Protein AF-A0A9W8VBP3-F1 (afdb_monomer_lite)

pLDDT: mean 78.06, std 15.49, range [41.66, 96.75]

Organism: NCBI:txid1237075

Structure (mmCIF, N/CA/C/O backbone):
data_AF-A0A9W8VBP3-F1
#
_entry.id   AF-A0A9W8VBP3-F1
#
loop_
_atom_site.group_PDB
_atom_site.id
_atom_site.type_symbol
_atom_site.label_atom_id
_atom_site.label_alt_id
_atom_site.label_comp_id
_atom_site.label_asym_id
_atom_site.label_entity_id
_atom_site.label_seq_id
_atom_site.pdbx_PDB_ins_code
_atom_site.Cartn_x
_atom_site.Cartn_y
_atom_site.Cartn_z
_atom_site.occupancy
_atom_site.B_iso_or_equiv
_atom_site.auth_seq_id
_atom_site.auth_comp_id
_atom_site.auth_asym_id
_atom_site.auth_atom_id
_atom_site.pdbx_PDB_model_num
ATOM 1 N N . MET A 1 1 ? 37.285 -4.627 -25.321 1.00 44.66 1 MET A N 1
ATOM 2 C CA . MET A 1 1 ? 36.062 -4.168 -24.628 1.00 44.66 1 MET A CA 1
ATOM 3 C C . MET A 1 1 ? 35.861 -2.700 -24.953 1.00 44.66 1 MET A C 1
ATOM 5 O O . MET A 1 1 ? 36.812 -1.941 -24.818 1.00 44.66 1 MET A O 1
ATOM 9 N N . LEU A 1 2 ? 34.680 -2.305 -25.432 1.00 50.50 2 LEU A N 1
ATOM 10 C CA . LEU A 1 2 ? 34.347 -0.886 -25.571 1.00 50.50 2 LEU A CA 1
ATOM 11 C C . LEU A 1 2 ? 34.047 -0.329 -24.176 1.00 50.50 2 LEU A C 1
ATOM 13 O O . LEU A 1 2 ? 33.351 -0.970 -23.393 1.00 50.50 2 LEU A O 1
ATOM 17 N N . SER A 1 3 ? 34.612 0.835 -23.858 1.00 51.59 3 SER A N 1
ATOM 18 C CA . SER A 1 3 ? 34.331 1.544 -22.610 1.00 51.59 3 SER A CA 1
ATOM 19 C C . SER A 1 3 ? 32.828 1.814 -22.478 1.00 51.59 3 SER A C 1
ATOM 21 O O . SER A 1 3 ? 32.202 2.227 -23.456 1.00 51.59 3 SER A O 1
ATOM 23 N N . LEU A 1 4 ? 32.261 1.582 -21.289 1.00 59.75 4 LEU A N 1
ATOM 24 C CA . LEU A 1 4 ? 30.854 1.856 -21.001 1.00 59.75 4 LEU A CA 1
ATOM 25 C C . LEU A 1 4 ? 30.571 3.343 -21.263 1.00 59.75 4 LEU A C 1
ATOM 27 O O . LEU A 1 4 ? 31.226 4.213 -20.689 1.00 59.75 4 LEU A O 1
ATOM 31 N N . ARG A 1 5 ? 29.634 3.621 -22.169 1.00 72.31 5 ARG A N 1
ATOM 32 C CA . ARG A 1 5 ? 29.181 4.974 -22.502 1.00 72.31 5 ARG A CA 1
ATOM 33 C C . ARG A 1 5 ? 27.833 5.169 -21.837 1.00 72.31 5 ARG A C 1
ATOM 35 O O . ARG A 1 5 ? 26.905 4.426 -22.138 1.00 72.31 5 ARG A O 1
ATOM 42 N N . ALA A 1 6 ? 27.737 6.141 -20.948 1.00 68.88 6 ALA A N 1
ATOM 43 C CA . ALA A 1 6 ? 26.508 6.453 -20.242 1.00 68.88 6 ALA A CA 1
ATOM 44 C C . ALA A 1 6 ? 26.134 7.915 -20.472 1.00 68.88 6 ALA A C 1
ATOM 46 O O . ALA A 1 6 ? 26.987 8.787 -20.639 1.00 68.88 6 ALA A O 1
ATOM 47 N N . ILE A 1 7 ? 24.834 8.157 -20.533 1.00 62.91 7 ILE A N 1
ATOM 48 C CA . ILE A 1 7 ? 24.238 9.474 -20.691 1.00 62.91 7 ILE A CA 1
ATOM 49 C C . ILE A 1 7 ? 23.403 9.713 -19.441 1.00 62.91 7 ILE A C 1
ATOM 51 O O . ILE A 1 7 ? 22.491 8.943 -19.155 1.00 62.91 7 ILE A O 1
ATOM 55 N N . HIS A 1 8 ? 23.718 10.771 -18.705 1.00 60.91 8 HIS A N 1
ATOM 56 C CA . HIS A 1 8 ? 22.896 11.280 -17.618 1.00 60.91 8 HIS A CA 1
ATOM 57 C C . HIS A 1 8 ? 22.011 12.376 -18.176 1.00 60.91 8 HIS A C 1
ATOM 59 O O . HIS A 1 8 ? 22.506 13.373 -18.702 1.00 60.91 8 HIS A O 1
ATOM 65 N N . TRP A 1 9 ? 20.708 12.193 -18.047 1.00 54.66 9 TRP A N 1
ATOM 66 C CA . TRP A 1 9 ? 19.731 13.226 -18.339 1.00 54.66 9 TRP A CA 1
ATOM 67 C C . TRP A 1 9 ? 19.226 13.783 -17.009 1.00 54.66 9 TRP A C 1
ATOM 69 O O . TRP A 1 9 ? 18.606 13.059 -16.233 1.00 54.66 9 TRP A O 1
ATOM 79 N N . SER A 1 10 ? 19.514 15.050 -16.723 1.00 55.97 10 SER A N 1
ATOM 80 C CA . SER A 1 10 ? 19.009 15.753 -15.543 1.00 55.97 10 SER A CA 1
ATOM 81 C C . SER A 1 10 ? 18.128 16.931 -15.955 1.00 55.97 10 SER A C 1
ATOM 83 O O . SER A 1 10 ? 18.072 17.317 -17.121 1.00 55.97 10 SER A O 1
ATOM 85 N N . ARG A 1 11 ? 17.453 17.544 -14.978 1.00 49.69 11 ARG A N 1
ATOM 86 C CA . ARG A 1 11 ? 16.624 18.740 -15.197 1.00 49.69 11 ARG A CA 1
ATOM 87 C C . ARG A 1 11 ? 17.412 19.931 -15.771 1.00 49.69 11 ARG A C 1
ATOM 89 O O . ARG A 1 11 ? 16.804 20.834 -16.336 1.00 49.69 11 ARG A O 1
ATOM 96 N N . HIS A 1 12 ? 18.738 19.937 -15.630 1.00 53.47 12 HIS A N 1
ATOM 97 C CA . HIS A 1 12 ? 19.583 21.092 -15.953 1.00 53.47 12 HIS A CA 1
ATOM 98 C C . HIS A 1 12 ? 20.748 20.759 -16.892 1.00 53.47 12 HIS A C 1
ATOM 100 O O . HIS A 1 12 ? 21.334 21.655 -17.502 1.00 53.47 12 HIS A O 1
ATOM 106 N N . THR A 1 13 ? 21.105 19.481 -17.021 1.00 57.84 13 THR A N 1
ATOM 107 C CA . THR A 1 13 ? 22.289 19.048 -17.762 1.00 57.84 13 THR A CA 1
ATOM 108 C C . THR A 1 13 ? 22.049 17.722 -18.464 1.00 57.84 13 THR A C 1
ATOM 110 O O . THR A 1 13 ? 21.420 16.807 -17.935 1.00 57.84 13 THR A O 1
ATOM 113 N N . PHE A 1 14 ? 22.621 17.602 -19.652 1.00 64.69 14 PHE A N 1
ATOM 114 C CA . PHE A 1 14 ? 22.825 16.336 -20.326 1.00 64.69 14 PHE A CA 1
ATOM 115 C C . PHE A 1 14 ? 24.313 16.004 -20.243 1.00 64.69 14 PHE A C 1
ATOM 117 O O . PHE A 1 14 ? 25.143 16.719 -20.801 1.00 64.69 14 PHE A O 1
ATOM 124 N N . THR A 1 15 ? 24.677 14.948 -19.528 1.00 62.84 15 THR A N 1
ATOM 125 C CA . THR A 1 15 ? 26.077 14.577 -19.313 1.00 62.84 15 THR A CA 1
ATOM 126 C C . THR A 1 15 ? 26.358 13.239 -19.963 1.00 62.84 15 THR A C 1
ATOM 128 O O . THR A 1 15 ? 25.935 12.196 -19.480 1.00 62.84 15 THR A O 1
ATOM 131 N N . TRP A 1 16 ? 27.119 13.243 -21.049 1.00 62.47 16 TRP A N 1
ATOM 132 C CA . TRP A 1 16 ? 27.683 12.022 -21.603 1.00 62.47 16 TRP A CA 1
ATOM 133 C C . TRP A 1 16 ? 29.000 11.712 -20.895 1.00 62.47 16 TRP A C 1
ATOM 135 O O . TRP A 1 16 ? 29.836 12.598 -20.733 1.00 62.47 16 TRP A O 1
ATOM 145 N N . HIS A 1 17 ? 29.228 10.471 -20.483 1.00 66.56 17 HIS A N 1
ATOM 146 C CA . HIS A 1 17 ? 30.529 10.059 -19.973 1.00 66.56 17 HIS A CA 1
ATOM 147 C C . HIS A 1 17 ? 30.925 8.663 -20.449 1.00 66.56 17 HIS A C 1
ATOM 149 O O . HIS A 1 17 ? 30.098 7.770 -20.639 1.00 66.56 17 HIS A O 1
ATOM 155 N N . CYS A 1 18 ? 32.226 8.493 -20.640 1.00 74.12 18 CYS A N 1
ATOM 156 C CA . CYS A 1 18 ? 32.903 7.222 -20.839 1.00 74.12 18 CYS A CA 1
ATOM 157 C C . CYS A 1 18 ? 34.147 7.175 -19.938 1.00 74.12 18 CYS A C 1
ATOM 159 O O . CYS A 1 18 ? 34.442 8.134 -19.226 1.00 74.12 18 CYS A O 1
ATOM 161 N N . HIS A 1 19 ? 34.905 6.079 -19.965 1.00 55.38 19 HIS A N 1
ATOM 162 C CA . HIS A 1 19 ? 36.092 5.922 -19.112 1.00 55.38 19 HIS A CA 1
ATOM 163 C C . HIS A 1 19 ? 37.176 6.987 -19.361 1.00 55.38 19 HIS A C 1
ATOM 165 O O . HIS A 1 19 ? 37.950 7.282 -18.460 1.00 55.38 19 HIS A O 1
ATOM 171 N N . SER A 1 20 ? 37.232 7.575 -20.561 1.00 61.06 20 SER A N 1
ATOM 172 C CA . SER A 1 20 ? 38.261 8.550 -20.950 1.00 61.06 20 SER A CA 1
ATOM 173 C C . SER A 1 20 ? 37.795 10.007 -20.966 1.00 61.06 20 SER A C 1
ATOM 175 O O . SER A 1 20 ? 38.634 10.896 -21.076 1.00 61.06 20 SER A O 1
ATOM 177 N N . SER A 1 21 ? 36.489 10.285 -20.916 1.00 56.44 21 SER A N 1
ATOM 178 C CA . SER A 1 21 ? 35.996 11.664 -20.981 1.00 56.44 21 SER A CA 1
ATOM 179 C C . SER A 1 21 ? 34.560 11.811 -20.493 1.00 56.44 21 SER A C 1
ATOM 181 O O . SER A 1 21 ? 33.742 10.903 -20.637 1.00 56.44 21 SER A O 1
ATOM 183 N N . MET A 1 22 ? 34.239 13.007 -20.009 1.00 53.19 22 MET A N 1
ATOM 184 C CA . MET A 1 22 ? 32.890 13.458 -19.685 1.00 53.19 22 MET A CA 1
ATOM 185 C C . MET A 1 22 ? 32.599 14.736 -20.483 1.00 53.19 22 MET A C 1
ATOM 187 O O . MET A 1 22 ? 33.446 15.623 -20.564 1.00 53.19 22 MET A O 1
ATOM 191 N N . THR A 1 23 ? 31.424 14.821 -21.098 1.00 58.75 23 THR A N 1
ATOM 192 C CA . THR A 1 23 ? 30.971 15.956 -21.906 1.00 58.75 23 THR A CA 1
ATOM 193 C C . THR A 1 23 ? 29.597 16.390 -21.420 1.00 58.75 23 THR A C 1
ATOM 195 O O . THR A 1 23 ? 28.657 15.598 -21.420 1.00 58.75 23 THR A O 1
ATOM 198 N N . ASN A 1 24 ? 29.485 17.655 -21.021 1.00 54.59 24 ASN A N 1
ATOM 199 C CA . ASN A 1 24 ? 28.237 18.257 -20.567 1.00 54.59 24 ASN A CA 1
ATOM 200 C C . ASN A 1 24 ? 27.638 19.107 -21.689 1.00 54.59 24 ASN A C 1
ATOM 202 O O . ASN A 1 24 ? 28.306 19.981 -22.235 1.00 54.59 24 ASN A O 1
ATOM 206 N N . PHE A 1 25 ? 26.369 18.873 -21.990 1.00 54.19 25 PHE A N 1
ATOM 207 C CA . PHE A 1 25 ? 25.544 19.690 -22.862 1.00 54.19 25 PHE A CA 1
ATOM 208 C C . PHE A 1 25 ? 24.480 20.345 -21.976 1.00 54.19 25 PHE A C 1
ATOM 210 O O . PHE A 1 25 ? 23.627 19.673 -21.395 1.00 54.19 25 PHE A O 1
ATOM 217 N N . THR A 1 26 ? 24.571 21.657 -21.782 1.00 52.97 26 THR A N 1
ATOM 218 C CA . THR A 1 26 ? 23.609 22.411 -20.974 1.00 52.97 26 THR A CA 1
ATOM 219 C C . THR A 1 26 ? 22.409 22.817 -21.828 1.00 52.97 26 THR A C 1
ATOM 221 O O . THR A 1 26 ? 22.555 23.477 -22.853 1.00 52.97 26 THR A O 1
ATOM 224 N N . HIS A 1 27 ? 21.204 22.466 -21.377 1.00 44.19 27 HIS A N 1
ATOM 225 C CA . HIS A 1 27 ? 19.957 23.086 -21.823 1.00 44.19 27 HIS A CA 1
ATOM 226 C C . HIS A 1 27 ? 19.333 23.783 -20.609 1.00 44.19 27 HIS A C 1
ATOM 228 O O . HIS A 1 27 ? 18.624 23.163 -19.827 1.00 44.19 27 HIS A O 1
ATOM 234 N N . GLY A 1 28 ? 19.635 25.071 -20.416 1.00 45.19 28 GLY A N 1
ATOM 235 C CA . GLY A 1 28 ? 19.090 25.865 -19.306 1.00 45.19 28 GLY A CA 1
ATOM 236 C C . GLY A 1 28 ? 20.111 26.791 -18.645 1.00 45.19 28 GLY A C 1
ATOM 237 O O . GLY A 1 28 ? 21.313 26.677 -18.879 1.00 45.19 28 GLY A O 1
ATOM 238 N N . ARG A 1 29 ? 19.620 27.760 -17.856 1.00 42.03 29 ARG A N 1
ATOM 239 C CA . ARG A 1 29 ? 20.457 28.768 -17.179 1.00 42.03 29 ARG A CA 1
ATOM 240 C C . ARG A 1 29 ? 21.453 28.107 -16.202 1.00 42.03 29 ARG A C 1
ATOM 242 O O . ARG A 1 29 ? 21.067 27.154 -15.534 1.00 42.03 29 ARG A O 1
ATOM 249 N N . PRO A 1 30 ? 22.685 28.634 -16.047 1.00 41.66 30 PRO A N 1
ATOM 250 C CA . PRO A 1 30 ? 23.790 27.957 -15.350 1.00 41.66 30 PRO A CA 1
ATOM 251 C C . PRO A 1 30 ? 23.725 27.987 -13.811 1.00 41.66 30 PRO A C 1
ATOM 253 O O . PRO A 1 30 ? 24.732 27.718 -13.167 1.00 41.66 30 PRO A O 1
ATOM 256 N N . SER A 1 31 ? 22.613 28.406 -13.202 1.00 41.69 31 SER A N 1
ATOM 257 C CA . SER A 1 31 ? 22.621 28.892 -11.812 1.00 41.69 31 SER A CA 1
ATOM 258 C C . SER A 1 31 ? 22.284 27.861 -10.733 1.00 41.69 31 SER A C 1
ATOM 260 O O . SER A 1 31 ? 22.202 28.242 -9.572 1.00 41.69 31 SER A O 1
ATOM 262 N N . GLU A 1 32 ? 22.096 26.587 -11.068 1.00 41.66 32 GLU A N 1
ATOM 263 C CA . GLU A 1 32 ? 21.940 25.528 -10.066 1.00 41.66 32 GLU A CA 1
ATOM 264 C C . GLU A 1 32 ? 22.906 24.394 -10.409 1.00 41.66 32 GLU A C 1
ATOM 266 O O . GLU A 1 32 ? 22.774 23.747 -11.450 1.00 41.66 32 GLU A O 1
ATOM 271 N N . GLU A 1 33 ? 23.922 24.194 -9.564 1.00 45.78 33 GLU A N 1
ATOM 272 C CA . GLU A 1 33 ? 24.785 23.017 -9.663 1.00 45.78 33 GLU A CA 1
ATOM 273 C C . GLU A 1 33 ? 23.913 21.752 -9.622 1.00 45.78 33 GLU A C 1
ATOM 275 O O . GLU A 1 33 ? 22.914 21.725 -8.889 1.00 45.78 33 GLU A O 1
ATOM 280 N N . PRO A 1 34 ? 24.243 20.698 -10.396 1.00 46.09 34 PRO A N 1
ATOM 281 C CA . PRO A 1 34 ? 23.551 19.425 -10.274 1.00 46.09 34 PRO A CA 1
ATOM 282 C C . PRO A 1 34 ? 23.575 19.022 -8.802 1.00 46.09 34 PRO A C 1
ATOM 284 O O . PRO A 1 34 ? 24.655 18.875 -8.233 1.00 46.09 34 PRO A O 1
ATOM 287 N N . LYS A 1 35 ? 22.405 18.857 -8.172 1.00 50.41 35 LYS A N 1
ATOM 288 C CA . LYS A 1 35 ? 22.346 18.233 -6.848 1.00 50.41 35 LYS A CA 1
ATOM 289 C C . LYS A 1 35 ? 22.949 16.846 -7.014 1.00 50.41 35 LYS A C 1
ATOM 291 O O . LYS A 1 35 ? 22.325 15.982 -7.632 1.00 50.41 35 LYS A O 1
ATOM 296 N N . GLU A 1 36 ? 24.188 16.670 -6.565 1.00 52.72 36 GLU A N 1
ATOM 297 C CA . GLU A 1 36 ? 24.844 15.376 -6.640 1.00 52.72 36 GLU A CA 1
ATOM 298 C C . GLU A 1 36 ? 23.949 14.365 -5.927 1.00 52.72 36 GLU A C 1
ATOM 300 O O . GLU A 1 36 ? 23.489 14.606 -4.809 1.00 52.72 36 GLU A O 1
ATOM 305 N N . ILE A 1 37 ? 23.665 13.244 -6.596 1.00 59.84 37 ILE A N 1
ATOM 306 C CA . ILE A 1 37 ? 23.068 12.098 -5.915 1.00 59.84 37 ILE A CA 1
ATOM 307 C C . ILE A 1 37 ? 24.001 11.793 -4.749 1.00 59.84 37 ILE A C 1
ATOM 309 O O . ILE A 1 37 ? 25.211 11.649 -4.955 1.00 59.84 37 ILE A O 1
ATOM 313 N N . ASP A 1 38 ? 23.438 11.722 -3.548 1.00 66.38 38 ASP A N 1
ATOM 314 C CA . ASP A 1 38 ? 24.214 11.498 -2.337 1.00 66.38 38 ASP A CA 1
ATOM 315 C C . ASP A 1 38 ? 25.127 10.264 -2.541 1.00 66.38 38 ASP A C 1
ATOM 317 O O . ASP A 1 38 ? 24.661 9.228 -3.041 1.00 66.38 38 ASP A O 1
ATOM 321 N N . PRO A 1 39 ? 26.438 10.363 -2.236 1.00 61.69 39 PRO A N 1
ATOM 322 C CA . PRO A 1 39 ? 27.410 9.306 -2.501 1.00 61.69 39 PRO A CA 1
ATOM 323 C C . PRO A 1 39 ? 27.010 7.932 -1.958 1.00 61.69 39 PRO A C 1
ATOM 325 O O . PRO A 1 39 ? 27.338 6.921 -2.578 1.00 61.69 39 PRO A O 1
ATOM 328 N N . VAL A 1 40 ? 26.281 7.884 -0.841 1.00 63.47 40 VAL A N 1
ATOM 329 C CA . VAL A 1 40 ? 25.786 6.646 -0.229 1.00 63.47 40 VAL A CA 1
ATOM 330 C C . VAL A 1 40 ? 24.745 5.993 -1.137 1.00 63.47 40 VAL A C 1
ATOM 332 O O . VAL A 1 40 ? 24.829 4.795 -1.404 1.00 63.47 40 VAL A O 1
ATOM 335 N N . TYR A 1 41 ? 23.829 6.780 -1.700 1.00 67.56 41 TYR A N 1
ATOM 336 C CA . TYR A 1 41 ? 22.832 6.295 -2.656 1.00 67.56 41 TYR A CA 1
ATOM 337 C C . TYR A 1 41 ? 23.453 5.976 -4.014 1.00 67.56 41 TYR A C 1
ATOM 339 O O . TYR A 1 41 ? 23.119 4.953 -4.603 1.00 67.56 41 TYR A O 1
ATOM 347 N N . ARG A 1 42 ? 24.420 6.768 -4.498 1.00 68.69 42 ARG A N 1
ATOM 348 C CA . ARG A 1 42 ? 25.202 6.410 -5.700 1.00 68.69 42 ARG A CA 1
ATOM 349 C C . ARG A 1 42 ? 25.897 5.069 -5.529 1.00 68.69 42 ARG A C 1
ATOM 351 O O . ARG A 1 42 ? 25.911 4.267 -6.463 1.00 68.69 42 ARG A O 1
ATOM 358 N N . LEU A 1 43 ? 26.474 4.831 -4.354 1.00 58.69 43 LEU A N 1
ATOM 359 C CA . LEU A 1 43 ? 27.112 3.565 -4.045 1.00 58.69 43 LEU A CA 1
ATOM 360 C C . LEU A 1 43 ? 26.071 2.449 -4.006 1.00 58.69 43 LEU A C 1
ATOM 362 O O . LEU A 1 43 ? 26.259 1.488 -4.728 1.00 58.69 43 LEU A O 1
ATOM 366 N N . GLY A 1 44 ? 24.940 2.625 -3.318 1.00 66.88 44 GLY A N 1
ATOM 367 C CA . GLY A 1 44 ? 23.840 1.648 -3.294 1.00 66.88 44 GLY A CA 1
ATOM 368 C C . GLY A 1 44 ? 23.276 1.295 -4.677 1.00 66.88 44 GLY A C 1
ATOM 369 O O . GLY A 1 44 ? 23.020 0.130 -4.968 1.00 66.88 44 GLY A O 1
ATOM 370 N N . LEU A 1 45 ? 23.146 2.281 -5.573 1.00 69.06 45 LEU A N 1
ATOM 371 C CA . LEU A 1 45 ? 22.730 2.061 -6.964 1.00 69.06 45 LEU A CA 1
ATOM 372 C C . LEU A 1 45 ? 23.792 1.321 -7.784 1.00 69.06 45 LEU A C 1
ATOM 374 O O . LEU A 1 45 ? 23.471 0.712 -8.805 1.00 69.06 45 LEU A O 1
ATOM 378 N N . THR A 1 46 ? 25.066 1.408 -7.398 1.00 67.50 46 THR A N 1
ATOM 379 C CA . THR A 1 46 ? 26.170 0.823 -8.166 1.00 67.50 46 THR A CA 1
ATOM 380 C C . THR A 1 46 ? 26.615 -0.537 -7.647 1.00 67.50 46 THR A C 1
ATOM 382 O O . THR A 1 46 ? 26.944 -1.397 -8.464 1.00 67.50 46 THR A O 1
ATOM 385 N N . VAL A 1 47 ? 26.578 -0.726 -6.332 1.00 66.44 47 VAL A N 1
ATOM 386 C CA . VAL A 1 47 ? 27.012 -1.891 -5.563 1.00 66.44 47 VAL A CA 1
ATOM 387 C C . VAL A 1 47 ? 26.070 -2.029 -4.368 1.00 66.44 47 VAL A C 1
ATOM 389 O O . VAL A 1 47 ? 25.763 -1.034 -3.717 1.00 66.44 47 VAL A O 1
ATOM 392 N N . ALA A 1 48 ? 25.644 -3.248 -4.033 1.00 70.88 48 ALA A N 1
ATOM 393 C CA . ALA A 1 48 ? 24.845 -3.487 -2.832 1.00 70.88 48 ALA A CA 1
ATOM 394 C C . ALA A 1 48 ? 25.593 -2.955 -1.594 1.00 70.88 48 ALA A C 1
ATOM 396 O O . ALA A 1 48 ? 26.603 -3.519 -1.164 1.00 70.88 48 ALA A O 1
ATOM 397 N N . HIS A 1 49 ? 25.144 -1.818 -1.060 1.00 68.88 49 HIS A N 1
ATOM 398 C CA . HIS A 1 49 ? 25.813 -1.173 0.059 1.00 68.88 49 HIS A CA 1
ATOM 399 C C . HIS A 1 49 ? 25.268 -1.764 1.366 1.00 68.88 49 HIS A C 1
ATOM 401 O O . HIS A 1 49 ? 24.070 -1.629 1.611 1.00 68.88 49 HIS A O 1
ATOM 407 N N . PRO A 1 50 ? 26.104 -2.347 2.249 1.00 64.50 50 PRO A N 1
ATOM 408 C CA . PRO A 1 50 ? 25.634 -3.117 3.410 1.00 64.50 50 PRO A CA 1
ATOM 409 C C . PRO A 1 50 ? 24.729 -2.343 4.376 1.00 64.50 50 PRO A C 1
ATOM 411 O O . PRO A 1 50 ? 23.993 -2.941 5.151 1.00 64.50 50 PRO A O 1
ATOM 414 N N . LYS A 1 51 ? 24.813 -1.007 4.362 1.00 67.56 51 LYS A N 1
ATOM 415 C CA . LYS A 1 51 ? 24.027 -0.125 5.236 1.00 67.56 51 LYS A CA 1
ATOM 416 C C . LYS A 1 51 ? 22.711 0.361 4.622 1.00 67.56 51 LYS A C 1
ATOM 418 O O . LYS A 1 51 ? 21.921 0.967 5.336 1.00 67.56 51 LYS A O 1
ATOM 423 N N . LEU A 1 52 ? 22.489 0.167 3.321 1.00 71.94 52 LEU A N 1
ATOM 424 C CA . LEU A 1 52 ? 21.273 0.623 2.647 1.00 71.94 52 LEU A CA 1
ATOM 425 C C . LEU A 1 52 ? 20.368 -0.565 2.332 1.00 71.94 52 LEU A C 1
ATOM 427 O O . LEU A 1 52 ? 20.716 -1.405 1.500 1.00 71.94 52 LEU A O 1
ATOM 431 N N . SER A 1 53 ? 19.186 -0.591 2.949 1.00 84.31 53 SER A N 1
ATOM 432 C CA . SER A 1 53 ? 18.111 -1.476 2.507 1.00 84.31 53 SER A CA 1
ATOM 433 C C . SER A 1 53 ? 17.616 -1.058 1.120 1.00 84.31 53 SER A C 1
ATOM 435 O O . SER A 1 53 ? 17.649 0.124 0.758 1.00 84.31 53 SER A O 1
ATOM 437 N N . ILE A 1 54 ? 17.116 -2.031 0.356 1.00 87.88 54 ILE A N 1
ATOM 438 C CA . ILE A 1 54 ? 16.495 -1.782 -0.949 1.00 87.88 54 ILE A CA 1
ATOM 439 C C . ILE A 1 54 ? 15.330 -0.786 -0.839 1.00 87.88 54 ILE A C 1
ATOM 441 O O . ILE A 1 54 ? 15.196 0.075 -1.701 1.00 87.88 54 ILE A O 1
ATOM 445 N N . ASN A 1 55 ? 14.562 -0.814 0.258 1.00 87.00 55 ASN A N 1
ATOM 446 C CA . ASN A 1 55 ? 13.450 0.111 0.482 1.00 87.00 55 ASN A CA 1
ATOM 447 C C . ASN A 1 55 ? 13.887 1.568 0.638 1.00 87.00 55 ASN A C 1
ATOM 449 O O . ASN A 1 55 ? 13.296 2.458 0.030 1.00 87.00 55 ASN A O 1
ATOM 453 N N . ASN A 1 56 ? 14.946 1.824 1.413 1.00 84.12 56 ASN A N 1
ATOM 454 C CA . ASN A 1 56 ? 15.469 3.181 1.591 1.00 84.12 56 ASN A CA 1
ATOM 455 C C . ASN A 1 56 ? 15.974 3.739 0.256 1.00 84.12 56 ASN A C 1
ATOM 457 O O . ASN A 1 56 ? 15.711 4.891 -0.090 1.00 84.12 56 ASN A O 1
ATOM 461 N N . LEU A 1 57 ? 16.671 2.901 -0.515 1.00 86.94 57 LEU A N 1
ATOM 462 C CA . LEU A 1 57 ? 17.157 3.256 -1.842 1.00 86.94 57 LEU A CA 1
ATOM 463 C C . LEU A 1 57 ? 16.002 3.525 -2.816 1.00 86.94 57 LEU A C 1
ATOM 465 O O . LEU A 1 57 ? 16.012 4.535 -3.519 1.00 86.94 57 LEU A O 1
ATOM 469 N N . TRP A 1 58 ? 14.999 2.648 -2.830 1.00 89.62 58 TRP A N 1
ATOM 470 C CA . TRP A 1 58 ? 13.827 2.758 -3.691 1.00 89.62 58 TRP A CA 1
ATOM 471 C C . TRP A 1 58 ? 13.001 4.004 -3.382 1.00 89.62 58 TRP A C 1
ATOM 473 O O . TRP A 1 58 ? 12.719 4.792 -4.283 1.00 89.62 58 TRP A O 1
ATOM 483 N N . THR A 1 59 ? 12.707 4.240 -2.103 1.00 86.06 59 THR A N 1
ATOM 484 C CA . THR A 1 59 ? 11.978 5.422 -1.626 1.00 86.06 59 THR A CA 1
ATOM 485 C C . THR A 1 59 ? 12.704 6.710 -2.011 1.00 86.06 59 THR A C 1
ATOM 487 O O . THR A 1 59 ? 12.082 7.651 -2.503 1.00 86.06 59 THR A O 1
ATOM 490 N N . TYR A 1 60 ? 14.033 6.751 -1.863 1.00 84.12 60 TYR A N 1
ATOM 491 C CA . TYR A 1 60 ? 14.840 7.903 -2.267 1.00 84.12 60 TYR A CA 1
ATOM 492 C C . TYR A 1 60 ? 14.758 8.177 -3.775 1.00 84.12 60 TYR A C 1
ATOM 494 O O . TYR A 1 60 ? 14.536 9.318 -4.195 1.00 84.12 60 TYR A O 1
ATOM 502 N N . VAL A 1 61 ? 14.906 7.135 -4.599 1.00 86.12 61 VAL A N 1
ATOM 503 C CA . VAL A 1 61 ? 14.796 7.265 -6.057 1.00 86.12 61 VAL A CA 1
ATOM 504 C C . VAL A 1 61 ? 13.401 7.744 -6.448 1.00 86.12 61 VAL A C 1
ATOM 506 O O . VAL A 1 61 ? 13.278 8.714 -7.203 1.00 86.12 61 VAL A O 1
ATOM 509 N N . LEU A 1 62 ? 12.353 7.107 -5.923 1.00 87.62 62 LEU A N 1
ATOM 510 C CA . LEU A 1 62 ? 10.972 7.454 -6.245 1.00 87.62 62 LEU A CA 1
ATOM 511 C C . LEU A 1 62 ? 10.596 8.862 -5.796 1.00 87.62 62 LEU A C 1
ATOM 513 O O . LEU A 1 62 ? 9.924 9.566 -6.547 1.00 87.62 62 LEU A O 1
ATOM 517 N N . GLY A 1 63 ? 11.103 9.326 -4.652 1.00 81.31 63 GLY A N 1
ATOM 518 C CA . GLY A 1 63 ? 10.881 10.693 -4.178 1.00 81.31 63 GLY A CA 1
ATOM 519 C C . GLY A 1 63 ? 11.352 11.774 -5.161 1.00 81.31 63 GLY A C 1
ATOM 520 O O . GLY A 1 63 ? 10.839 12.898 -5.132 1.00 81.31 63 GLY A O 1
ATOM 521 N N . SER A 1 64 ? 12.296 11.443 -6.052 1.00 80.38 64 SER A N 1
ATOM 522 C CA . SER A 1 64 ? 12.712 12.297 -7.172 1.00 80.38 64 SER A CA 1
ATOM 523 C C . SER A 1 64 ? 11.983 11.951 -8.472 1.00 80.38 64 SER A C 1
ATOM 525 O O . SER A 1 64 ? 11.509 12.850 -9.166 1.00 80.38 64 SER A O 1
ATOM 527 N N . TYR A 1 65 ? 11.875 10.663 -8.804 1.00 85.94 65 TYR A N 1
ATOM 528 C CA . TYR A 1 65 ? 11.299 10.198 -10.066 1.00 85.94 65 TYR A CA 1
ATOM 529 C C . TYR A 1 65 ? 9.805 10.528 -10.201 1.00 85.94 65 TYR A C 1
ATOM 531 O O . TYR A 1 65 ? 9.373 11.039 -11.234 1.00 85.94 65 TYR A O 1
ATOM 539 N N . ALA A 1 66 ? 9.020 10.336 -9.140 1.00 84.12 66 ALA A N 1
ATOM 540 C CA . ALA A 1 66 ? 7.582 10.608 -9.144 1.00 84.12 66 ALA A CA 1
ATOM 541 C C . ALA A 1 66 ? 7.242 12.096 -9.332 1.00 84.12 66 ALA A C 1
ATOM 543 O O . ALA A 1 66 ? 6.122 12.426 -9.700 1.00 84.12 66 ALA A O 1
ATOM 544 N N . LYS A 1 67 ? 8.201 13.003 -9.102 1.00 80.12 67 LYS A N 1
ATOM 545 C CA . LYS A 1 67 ? 8.044 14.452 -9.324 1.00 80.12 67 LYS A CA 1
ATOM 546 C C . LYS A 1 67 ? 8.418 14.885 -10.743 1.00 80.12 67 LYS A C 1
ATOM 548 O O . LYS A 1 67 ? 8.243 16.051 -11.091 1.00 80.12 67 LYS A O 1
ATOM 553 N N . MET A 1 68 ? 8.985 13.989 -11.552 1.00 80.56 68 MET A N 1
ATOM 554 C CA . MET A 1 68 ? 9.328 14.297 -12.938 1.00 80.56 68 MET A CA 1
ATOM 555 C C . MET A 1 68 ? 8.061 14.398 -13.781 1.00 80.56 68 MET A C 1
ATOM 557 O O . MET A 1 68 ? 7.170 13.565 -13.648 1.00 80.56 68 MET A O 1
ATOM 561 N N . VAL A 1 69 ? 8.010 15.383 -14.677 1.00 79.94 69 VAL A N 1
ATOM 562 C CA . VAL A 1 69 ? 6.977 15.469 -15.715 1.00 79.94 69 VAL A CA 1
ATOM 563 C C . VAL A 1 69 ? 7.376 14.516 -16.835 1.00 79.94 69 VAL A C 1
ATOM 565 O O . VAL A 1 69 ? 8.410 14.723 -17.475 1.00 79.94 69 VAL A O 1
ATOM 568 N N . VAL A 1 70 ? 6.592 13.463 -17.044 1.00 78.00 70 VAL A N 1
ATOM 569 C CA . VAL A 1 70 ? 6.795 12.513 -18.145 1.00 78.00 70 VAL A CA 1
ATOM 570 C C . VAL A 1 70 ? 5.776 12.793 -19.247 1.00 78.00 70 VAL A C 1
ATOM 572 O O . VAL A 1 70 ? 4.675 13.258 -18.977 1.00 78.00 70 VAL A O 1
ATOM 575 N N . THR A 1 71 ? 6.134 12.539 -20.507 1.00 83.25 71 THR A N 1
ATOM 576 C CA . THR A 1 71 ? 5.225 12.785 -21.644 1.00 83.25 71 THR A CA 1
ATOM 577 C C . THR A 1 71 ? 3.983 11.892 -21.589 1.00 83.25 71 THR A C 1
ATOM 579 O O . THR A 1 71 ? 2.896 12.328 -21.955 1.00 83.25 71 THR A O 1
ATOM 582 N N . TYR A 1 72 ? 4.153 10.654 -21.119 1.00 85.44 72 TYR A N 1
ATOM 583 C CA . TYR A 1 72 ? 3.094 9.663 -20.968 1.00 85.44 72 TYR A CA 1
ATOM 584 C C . TYR A 1 72 ? 3.146 9.108 -19.544 1.00 85.44 72 TYR A C 1
ATOM 586 O O . TYR A 1 72 ? 4.044 8.346 -19.196 1.00 85.44 72 TYR A O 1
ATOM 594 N N . GLU A 1 73 ? 2.198 9.517 -18.703 1.00 84.88 73 GLU A N 1
ATOM 595 C CA . GLU A 1 73 ? 2.157 9.144 -17.279 1.00 84.88 73 GLU A CA 1
ATOM 596 C C . GLU A 1 73 ? 2.037 7.621 -17.069 1.00 84.88 73 GLU A C 1
ATOM 598 O O . GLU A 1 73 ? 2.677 7.066 -16.177 1.00 84.88 73 GLU A O 1
ATOM 603 N N . ALA A 1 74 ? 1.322 6.919 -17.955 1.00 84.19 74 ALA A N 1
ATOM 604 C CA . ALA A 1 74 ? 1.190 5.459 -17.918 1.00 84.19 74 ALA A CA 1
ATOM 605 C C . ALA A 1 74 ? 2.523 4.707 -18.136 1.00 84.19 74 ALA A C 1
ATOM 607 O O . ALA A 1 74 ? 2.668 3.567 -17.695 1.00 84.19 74 ALA A O 1
ATOM 608 N N . ASP A 1 75 ? 3.527 5.346 -18.748 1.00 87.94 75 ASP A N 1
ATOM 609 C CA . ASP A 1 75 ? 4.820 4.715 -19.035 1.00 87.94 75 ASP A CA 1
ATOM 610 C C . ASP A 1 75 ? 5.764 4.702 -17.822 1.00 87.94 75 ASP A C 1
ATOM 612 O O . ASP A 1 75 ? 6.860 4.148 -17.910 1.00 87.94 75 ASP A O 1
ATOM 616 N N . ARG A 1 76 ? 5.385 5.284 -16.673 1.00 89.75 76 ARG A N 1
ATOM 617 C CA . ARG A 1 76 ? 6.281 5.415 -15.507 1.00 89.75 76 ARG A CA 1
ATOM 618 C C . ARG A 1 76 ? 6.869 4.093 -15.028 1.00 89.75 76 ARG A C 1
ATOM 620 O O . ARG A 1 76 ? 8.071 4.009 -14.775 1.00 89.75 76 ARG A O 1
ATOM 627 N N . LEU A 1 77 ? 6.034 3.062 -14.905 1.00 91.88 77 LEU A N 1
ATOM 628 C CA . LEU A 1 77 ? 6.487 1.750 -14.440 1.00 91.88 77 LEU A CA 1
ATOM 629 C C . LEU A 1 77 ? 7.457 1.107 -15.441 1.00 91.88 77 LEU A C 1
ATOM 631 O O . LEU A 1 77 ? 8.481 0.558 -15.044 1.00 91.88 77 LEU A O 1
ATOM 635 N N . VAL A 1 78 ? 7.188 1.247 -16.741 1.00 90.25 78 VAL A N 1
ATOM 636 C CA . VAL A 1 78 ? 8.065 0.731 -17.803 1.00 90.25 78 VAL A CA 1
ATOM 637 C C . VAL A 1 78 ? 9.383 1.509 -17.848 1.00 90.25 78 VAL A C 1
ATOM 639 O O . VAL A 1 78 ? 10.458 0.920 -17.951 1.00 90.25 78 VAL A O 1
ATOM 642 N N . ALA A 1 79 ? 9.328 2.833 -17.723 1.00 89.56 79 ALA A N 1
ATOM 643 C CA . ALA A 1 79 ? 10.492 3.705 -17.806 1.00 89.56 79 ALA A CA 1
ATOM 644 C C . ALA A 1 79 ? 11.475 3.518 -16.636 1.00 89.56 79 ALA A C 1
ATOM 646 O O . ALA A 1 79 ? 12.677 3.723 -16.816 1.00 89.56 79 ALA A O 1
ATOM 647 N N . VAL A 1 80 ? 11.002 3.097 -15.456 1.00 90.25 80 VAL A N 1
ATOM 648 C CA . VAL A 1 80 ? 11.868 2.792 -14.302 1.00 90.25 80 VAL A CA 1
ATOM 649 C C . VAL A 1 80 ? 12.375 1.340 -14.287 1.00 90.25 80 VAL A C 1
ATOM 651 O O . VAL A 1 80 ? 13.296 1.025 -13.529 1.00 90.25 80 VAL A O 1
ATOM 654 N N . GLN A 1 81 ? 11.853 0.465 -15.155 1.00 89.12 81 GLN A N 1
ATOM 655 C CA . GLN A 1 81 ? 12.137 -0.976 -15.138 1.00 89.12 81 GLN A CA 1
ATOM 656 C C . GLN A 1 81 ? 13.635 -1.300 -15.234 1.00 89.12 81 GLN A C 1
ATOM 658 O O . GLN A 1 81 ? 14.133 -2.131 -14.486 1.00 89.12 81 GLN A O 1
ATOM 663 N N . GLY A 1 82 ? 14.401 -0.590 -16.069 1.00 87.94 82 GLY A N 1
ATOM 664 C CA . GLY A 1 82 ? 15.842 -0.850 -16.192 1.00 87.94 82 GLY A CA 1
ATOM 665 C C . GLY A 1 82 ? 16.632 -0.591 -14.899 1.00 87.94 82 GLY A C 1
ATOM 666 O O . GLY A 1 82 ? 17.651 -1.239 -14.649 1.00 87.94 82 GLY A O 1
ATOM 667 N N . LEU A 1 83 ? 16.171 0.338 -14.053 1.00 89.00 83 LEU A N 1
ATOM 668 C CA . LEU A 1 83 ? 16.743 0.529 -12.721 1.00 89.00 83 LEU A CA 1
ATOM 669 C C . LEU A 1 83 ? 16.286 -0.576 -11.766 1.00 89.00 83 LEU A C 1
ATOM 671 O O . LEU A 1 83 ? 17.098 -1.089 -10.998 1.00 89.00 83 LEU A O 1
ATOM 675 N N . VAL A 1 84 ? 15.009 -0.945 -11.824 1.00 91.06 84 VAL A N 1
ATOM 676 C CA . VAL A 1 84 ? 14.451 -2.050 -11.041 1.00 91.06 84 VAL A CA 1
ATOM 677 C C . VAL A 1 84 ? 15.224 -3.341 -11.296 1.00 91.06 84 VAL A C 1
ATOM 679 O O . VAL A 1 84 ? 15.676 -3.953 -10.335 1.00 91.06 84 VAL A O 1
ATOM 682 N N . ASP A 1 85 ? 15.465 -3.712 -12.555 1.00 89.75 85 ASP A N 1
ATOM 683 C CA . ASP A 1 85 ? 16.197 -4.931 -12.925 1.00 89.75 85 ASP A CA 1
ATOM 684 C C . ASP A 1 85 ? 17.596 -4.961 -12.295 1.00 89.75 85 ASP A C 1
ATOM 686 O O . ASP A 1 85 ? 18.081 -5.996 -11.832 1.00 89.75 85 ASP A O 1
ATOM 690 N N . ARG A 1 86 ? 18.242 -3.791 -12.215 1.00 88.00 86 ARG A N 1
ATOM 691 C CA . ARG A 1 86 ? 19.529 -3.637 -11.537 1.00 88.00 86 ARG A CA 1
ATOM 692 C C . ARG A 1 86 ? 19.405 -3.819 -10.026 1.00 88.00 86 ARG A C 1
ATOM 694 O O . ARG A 1 86 ? 20.256 -4.483 -9.441 1.00 88.00 86 ARG A O 1
ATOM 701 N N . LEU A 1 87 ? 18.394 -3.227 -9.391 1.00 89.19 87 LEU A N 1
ATOM 702 C CA . LEU A 1 87 ? 18.163 -3.367 -7.949 1.00 89.19 87 LEU A CA 1
ATOM 703 C C . LEU A 1 87 ? 17.827 -4.814 -7.574 1.00 89.19 87 LEU A C 1
ATOM 705 O O . LEU A 1 87 ? 18.431 -5.348 -6.648 1.00 89.19 87 LEU A O 1
ATOM 709 N N . VAL A 1 88 ? 16.957 -5.465 -8.347 1.00 90.69 88 VAL A N 1
ATOM 710 C CA . VAL A 1 88 ? 16.643 -6.898 -8.256 1.00 90.69 88 VAL A CA 1
ATOM 711 C C . VAL A 1 88 ? 17.923 -7.730 -8.342 1.00 90.69 88 VAL A C 1
ATOM 713 O O . VAL A 1 88 ? 18.191 -8.535 -7.455 1.00 90.69 88 VAL A O 1
ATOM 716 N N . GLY A 1 89 ? 18.776 -7.484 -9.342 1.00 89.25 89 GLY A N 1
ATOM 717 C CA . GLY A 1 89 ? 20.042 -8.208 -9.491 1.00 89.25 89 GLY A CA 1
ATOM 718 C C . GLY A 1 89 ? 21.055 -7.959 -8.365 1.00 89.25 89 GLY A C 1
ATOM 719 O O . GLY A 1 89 ? 21.824 -8.857 -8.030 1.00 89.25 89 GLY A O 1
ATOM 720 N N . LEU A 1 90 ? 21.072 -6.759 -7.774 1.00 88.00 90 LEU A N 1
ATOM 721 C CA . LEU A 1 90 ? 21.987 -6.403 -6.681 1.00 88.00 90 LEU A CA 1
ATOM 722 C C . LEU A 1 90 ? 21.553 -6.967 -5.325 1.00 88.00 90 LEU A C 1
ATOM 724 O O . LEU A 1 90 ? 22.410 -7.343 -4.528 1.00 88.00 90 LEU A O 1
ATOM 728 N N . TYR A 1 91 ? 20.249 -6.985 -5.053 1.00 89.69 91 TYR A N 1
ATOM 729 C CA . TYR A 1 91 ? 19.695 -7.332 -3.743 1.00 89.69 91 TYR A CA 1
ATOM 730 C C . TYR A 1 91 ? 19.052 -8.724 -3.696 1.00 89.69 91 TYR A C 1
ATOM 732 O O . TYR A 1 91 ? 18.753 -9.202 -2.606 1.00 89.69 91 TYR A O 1
ATOM 740 N N . GLY A 1 92 ? 18.864 -9.384 -4.843 1.00 89.75 92 GLY A N 1
ATOM 741 C CA . GLY A 1 92 ? 18.221 -10.697 -4.921 1.00 89.75 92 GLY A CA 1
ATOM 742 C C . GLY A 1 92 ? 16.738 -10.675 -4.541 1.00 89.75 92 GLY A C 1
ATOM 743 O O . GLY A 1 92 ? 16.224 -11.681 -4.064 1.00 89.75 92 GLY A O 1
ATOM 744 N N . ASP A 1 93 ? 16.074 -9.530 -4.703 1.00 91.56 93 ASP A N 1
ATOM 745 C CA . ASP A 1 93 ? 14.654 -9.349 -4.386 1.00 91.56 93 ASP A CA 1
ATOM 746 C C . ASP A 1 93 ? 13.789 -9.441 -5.647 1.00 91.56 93 ASP A C 1
ATOM 748 O O . ASP A 1 93 ? 14.288 -9.390 -6.768 1.00 91.56 93 ASP A O 1
ATOM 752 N N . GLU A 1 94 ? 12.479 -9.529 -5.473 1.00 92.31 94 GLU A N 1
ATOM 753 C CA . GLU A 1 94 ? 11.512 -9.533 -6.561 1.00 92.31 94 GLU A CA 1
ATOM 754 C C . GLU A 1 94 ? 10.742 -8.220 -6.594 1.00 92.31 94 GLU A C 1
ATOM 756 O O . GLU A 1 94 ? 10.454 -7.625 -5.557 1.00 92.31 94 GLU A O 1
ATOM 761 N N . TYR A 1 95 ? 10.369 -7.783 -7.791 1.00 92.81 95 TYR A N 1
ATOM 762 C CA . TYR A 1 95 ? 9.621 -6.552 -7.991 1.00 92.81 95 TYR A CA 1
ATOM 763 C C . TYR A 1 95 ? 8.409 -6.791 -8.873 1.00 92.81 95 TYR A C 1
ATOM 765 O O . TYR A 1 95 ? 8.496 -7.498 -9.879 1.00 92.81 95 TYR A O 1
ATOM 773 N N . PHE A 1 96 ? 7.306 -6.127 -8.544 1.00 93.88 96 PHE A N 1
ATOM 774 C CA . PHE A 1 96 ? 6.137 -6.093 -9.400 1.00 93.88 96 PHE A CA 1
ATOM 775 C C . PHE A 1 96 ? 5.425 -4.737 -9.340 1.00 93.88 96 PHE A C 1
ATOM 777 O O . PHE A 1 96 ? 5.071 -4.260 -8.268 1.00 93.88 96 PHE A O 1
ATOM 784 N N . ALA A 1 97 ? 5.243 -4.111 -10.509 1.00 92.31 97 ALA A N 1
ATOM 785 C CA . ALA A 1 97 ? 4.450 -2.898 -10.754 1.00 92.31 97 ALA A CA 1
ATOM 786 C C . ALA A 1 97 ? 4.489 -1.816 -9.650 1.00 92.31 97 ALA A C 1
ATOM 788 O O . ALA A 1 97 ? 3.479 -1.186 -9.351 1.00 92.31 97 ALA A O 1
ATOM 789 N N . GLY A 1 98 ? 5.659 -1.561 -9.064 1.00 91.44 98 GLY A N 1
ATOM 790 C CA . GLY A 1 98 ? 5.866 -0.488 -8.089 1.00 91.44 98 GLY A CA 1
ATOM 791 C C . GLY A 1 98 ? 6.416 -0.937 -6.740 1.00 91.44 98 GLY A C 1
ATOM 79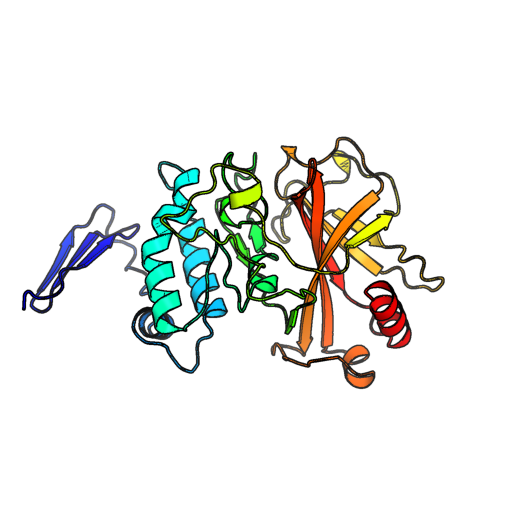2 O O . GLY A 1 98 ? 6.993 -0.103 -6.039 1.00 91.44 98 GLY A O 1
ATOM 793 N N . VAL A 1 99 ? 6.284 -2.221 -6.400 1.00 93.81 99 VAL A N 1
ATOM 794 C CA . VAL A 1 99 ? 6.603 -2.746 -5.066 1.00 93.81 99 VAL A CA 1
ATOM 795 C C . VAL A 1 99 ? 7.631 -3.868 -5.116 1.00 93.81 99 VAL A C 1
ATOM 797 O O . VAL A 1 99 ? 7.660 -4.670 -6.047 1.00 93.81 99 VAL A O 1
ATOM 800 N N . PHE A 1 100 ? 8.468 -3.919 -4.084 1.00 94.06 100 PHE A N 1
ATOM 801 C CA . PHE A 1 100 ? 9.398 -5.015 -3.842 1.00 94.06 100 PHE A CA 1
ATOM 802 C C . PHE A 1 100 ? 8.771 -6.040 -2.901 1.00 94.06 100 PHE A C 1
ATOM 804 O O . PHE A 1 100 ? 8.135 -5.656 -1.920 1.00 94.06 100 PHE A O 1
ATOM 811 N N . ARG A 1 101 ? 8.976 -7.333 -3.164 1.00 93.19 101 ARG A N 1
ATOM 812 C CA . ARG A 1 101 ? 8.378 -8.432 -2.390 1.00 93.19 101 ARG A CA 1
ATOM 813 C C . ARG A 1 101 ? 8.771 -8.361 -0.921 1.00 93.19 101 ARG A C 1
ATOM 815 O O . ARG A 1 101 ? 7.906 -8.391 -0.050 1.00 93.19 101 ARG A O 1
ATOM 822 N N . SER A 1 102 ? 10.061 -8.164 -0.649 1.00 91.62 102 SER A N 1
ATOM 823 C CA . SER A 1 102 ? 10.566 -8.068 0.726 1.00 91.62 102 SER A CA 1
ATOM 824 C C . SER A 1 102 ? 10.070 -6.834 1.500 1.00 91.62 102 SER A C 1
ATOM 826 O O . SER A 1 102 ? 10.219 -6.778 2.718 1.00 91.62 102 SER A O 1
ATOM 828 N N . HIS A 1 103 ? 9.468 -5.851 0.819 1.00 91.88 103 HIS A N 1
ATOM 829 C CA . HIS A 1 103 ? 8.954 -4.612 1.414 1.00 91.88 103 HIS A CA 1
ATOM 830 C C . HIS A 1 103 ? 7.529 -4.300 0.935 1.00 91.88 103 HIS A C 1
ATOM 832 O O . HIS A 1 103 ? 7.174 -3.134 0.752 1.00 91.88 103 HIS A O 1
ATOM 838 N N . LEU A 1 104 ? 6.712 -5.341 0.738 1.00 94.31 104 LEU A N 1
ATOM 839 C CA . LEU A 1 104 ? 5.370 -5.226 0.167 1.00 94.31 104 LEU A CA 1
ATOM 840 C C . LEU A 1 104 ? 4.487 -4.250 0.953 1.00 94.31 104 LEU A C 1
ATOM 842 O O . LEU A 1 104 ? 3.895 -3.356 0.357 1.00 94.31 104 LEU A O 1
ATOM 846 N N . ALA A 1 105 ? 4.475 -4.362 2.285 1.00 94.44 105 ALA A N 1
ATOM 847 C CA . ALA A 1 105 ? 3.720 -3.466 3.155 1.00 94.44 105 ALA A CA 1
ATOM 848 C C . ALA A 1 105 ? 4.113 -1.999 2.934 1.00 94.44 105 ALA A C 1
ATOM 850 O O . ALA A 1 105 ? 3.254 -1.198 2.588 1.00 94.44 105 ALA A O 1
ATOM 851 N N . SER A 1 106 ? 5.411 -1.668 3.026 1.00 91.75 106 SER A N 1
ATOM 852 C CA . SER A 1 106 ? 5.934 -0.314 2.766 1.00 91.75 106 SER A CA 1
ATOM 853 C C . SER A 1 106 ? 5.553 0.185 1.373 1.00 91.75 106 SER A C 1
ATOM 855 O O . SER A 1 106 ? 5.090 1.312 1.229 1.00 91.75 106 SER A O 1
ATOM 857 N N . GLY A 1 107 ? 5.676 -0.679 0.363 1.00 92.62 107 GLY A N 1
ATOM 858 C CA . GLY A 1 107 ? 5.320 -0.378 -1.019 1.00 92.62 107 GLY A CA 1
ATOM 859 C C . GLY A 1 107 ? 3.829 -0.120 -1.249 1.00 92.62 107 GLY A C 1
ATOM 860 O O . GLY A 1 107 ? 3.498 0.514 -2.245 1.00 92.62 107 GLY A O 1
ATOM 861 N N . LEU A 1 108 ? 2.949 -0.571 -0.349 1.00 95.06 108 LEU A N 1
ATOM 862 C CA . LEU A 1 108 ? 1.500 -0.362 -0.413 1.00 95.06 108 LEU A CA 1
ATOM 863 C C . LEU A 1 108 ? 1.016 0.828 0.421 1.00 95.06 108 LEU A C 1
ATOM 865 O O . LEU A 1 108 ? -0.058 1.344 0.135 1.00 95.06 108 LEU A O 1
ATOM 869 N N . VAL A 1 109 ? 1.793 1.303 1.400 1.00 91.88 109 VAL A N 1
ATOM 870 C CA . VAL A 1 109 ? 1.468 2.481 2.233 1.00 91.88 109 VAL A CA 1
ATOM 871 C C . VAL A 1 109 ? 2.154 3.749 1.720 1.00 91.88 109 VAL A C 1
ATOM 873 O O . VAL A 1 109 ? 2.849 4.466 2.445 1.00 91.88 109 VAL A O 1
ATOM 876 N N . TRP A 1 110 ? 1.982 4.019 0.428 1.00 90.19 110 TRP A N 1
ATOM 877 C CA . TRP A 1 110 ? 2.381 5.285 -0.184 1.00 90.19 110 TRP A CA 1
ATOM 878 C C . TRP A 1 110 ? 1.265 6.316 -0.117 1.00 90.19 110 TRP A C 1
ATOM 880 O O . TRP A 1 110 ? 0.098 5.968 -0.223 1.00 90.19 110 TRP A O 1
ATOM 890 N N . ASP A 1 111 ? 1.640 7.580 -0.022 1.00 83.50 111 ASP A N 1
ATOM 891 C CA . ASP A 1 111 ? 0.759 8.741 -0.028 1.00 83.50 111 ASP A CA 1
ATOM 892 C C . ASP A 1 111 ? 1.226 9.711 -1.121 1.00 83.50 111 ASP A C 1
ATOM 894 O O . ASP A 1 111 ? 2.410 9.705 -1.479 1.00 83.50 111 ASP A O 1
ATOM 898 N N . ASN A 1 112 ? 0.330 10.531 -1.667 1.00 77.31 112 ASN A N 1
ATOM 899 C CA . ASN A 1 112 ? 0.648 11.442 -2.762 1.00 77.31 112 ASN A CA 1
ATOM 900 C C . ASN A 1 112 ? 0.519 12.920 -2.359 1.00 77.31 112 ASN A C 1
ATOM 902 O O . ASN A 1 112 ? -0.248 13.308 -1.480 1.00 77.31 112 ASN A O 1
ATOM 906 N N . SER A 1 113 ? 1.304 13.786 -3.001 1.00 66.88 113 SER A N 1
ATOM 907 C CA . SER A 1 113 ? 1.075 15.224 -2.933 1.00 66.88 113 SER A CA 1
ATOM 908 C C . SER A 1 113 ? -0.020 15.590 -3.930 1.00 66.88 113 SER A C 1
ATOM 910 O O . SER A 1 113 ? 0.249 15.664 -5.123 1.00 66.88 113 SER A O 1
ATOM 912 N N . TYR A 1 114 ? -1.224 15.872 -3.434 1.00 58.09 114 TYR A N 1
ATOM 913 C CA . TYR A 1 114 ? -2.455 16.158 -4.192 1.00 58.09 114 TYR A CA 1
ATOM 914 C C . TYR A 1 114 ? -2.389 17.297 -5.226 1.00 58.09 114 TYR A C 1
ATOM 916 O O . TYR A 1 114 ? -3.369 17.556 -5.919 1.00 58.09 114 TYR A O 1
ATOM 924 N N . TYR A 1 115 ? -1.256 17.984 -5.393 1.00 54.78 115 TYR A N 1
ATOM 925 C CA . TYR A 1 115 ? -1.066 18.889 -6.523 1.00 54.78 115 TYR A CA 1
ATOM 926 C C . TYR A 1 115 ? -1.144 18.068 -7.833 1.00 54.78 115 TYR A C 1
ATOM 928 O O . TYR A 1 115 ? -0.121 17.593 -8.319 1.00 54.78 115 TYR A O 1
ATOM 936 N N . ASN A 1 116 ? -2.356 17.935 -8.397 1.00 53.00 116 ASN A N 1
ATOM 937 C CA . ASN A 1 116 ? -2.754 17.281 -9.661 1.00 53.00 116 ASN A CA 1
ATOM 938 C C . ASN A 1 116 ? -3.299 15.831 -9.611 1.00 53.00 116 ASN A C 1
ATOM 940 O O . ASN A 1 116 ? -3.451 15.227 -10.673 1.00 53.00 116 ASN A O 1
ATOM 944 N N . ALA A 1 117 ? -3.658 15.269 -8.451 1.00 60.25 117 ALA A N 1
ATOM 945 C CA . ALA A 1 117 ? -4.269 13.928 -8.374 1.00 60.25 117 ALA A CA 1
ATOM 946 C C . ALA A 1 117 ? -5.795 13.961 -8.634 1.00 60.25 117 ALA A C 1
ATOM 948 O O . ALA A 1 117 ? -6.606 13.619 -7.774 1.00 60.25 117 ALA A O 1
ATOM 949 N N . GLU A 1 118 ? -6.209 14.426 -9.817 1.00 65.44 118 GLU A N 1
ATOM 950 C CA . GLU A 1 118 ? -7.636 14.515 -10.169 1.00 65.44 118 GLU A CA 1
ATOM 951 C C . GLU A 1 118 ? -8.256 13.147 -10.491 1.00 65.44 118 GLU A C 1
ATOM 953 O O . GLU A 1 118 ? -9.453 12.957 -10.267 1.00 65.44 118 GLU A O 1
ATOM 958 N N . LYS A 1 119 ? -7.463 12.214 -11.043 1.00 70.88 119 LYS A N 1
ATOM 959 C CA . LYS A 1 119 ? -7.903 10.876 -11.466 1.00 70.88 119 LYS A CA 1
ATOM 960 C C . LYS A 1 119 ? -6.762 9.862 -11.427 1.00 70.88 119 LYS A C 1
ATOM 962 O O . LYS A 1 119 ? -5.651 10.183 -11.843 1.00 70.88 119 LYS A O 1
ATOM 967 N N . ALA A 1 120 ? -7.101 8.630 -11.050 1.00 75.94 120 ALA A N 1
ATOM 968 C CA . ALA A 1 120 ? -6.245 7.462 -11.241 1.00 75.94 120 ALA A CA 1
ATOM 969 C C . ALA A 1 120 ? -5.990 7.178 -12.725 1.00 75.94 120 ALA A C 1
ATOM 971 O O . ALA A 1 120 ? -6.890 7.310 -13.558 1.00 75.94 120 ALA A O 1
ATOM 972 N N . LEU A 1 121 ? -4.755 6.789 -13.049 1.00 82.69 121 LEU A N 1
ATOM 973 C CA . LEU A 1 121 ? -4.361 6.419 -14.405 1.00 82.69 121 LEU A CA 1
ATOM 974 C C . LEU A 1 121 ? -4.970 5.077 -14.822 1.00 82.69 121 LEU A C 1
ATOM 976 O O . LEU A 1 121 ? -4.775 4.049 -14.169 1.00 82.69 121 LEU A O 1
ATOM 980 N N . ASP A 1 122 ? -5.629 5.073 -15.979 1.00 81.06 122 ASP A N 1
ATOM 981 C CA . ASP A 1 122 ? -6.123 3.849 -16.604 1.00 81.06 122 ASP A CA 1
ATOM 982 C C . ASP A 1 122 ? -4.965 2.901 -16.957 1.00 81.06 122 ASP A C 1
ATOM 984 O O . ASP A 1 122 ? -3.899 3.317 -17.413 1.00 81.06 122 ASP A O 1
ATOM 988 N N . GLY A 1 123 ? -5.177 1.596 -16.766 1.00 84.12 123 GLY A N 1
ATOM 989 C CA . GLY A 1 123 ? -4.183 0.563 -17.091 1.00 84.12 123 GLY A CA 1
ATOM 990 C C . GLY A 1 123 ? -3.040 0.412 -16.079 1.00 84.12 123 GLY A C 1
ATOM 991 O O . GLY A 1 123 ? -2.250 -0.522 -16.200 1.00 84.12 123 GLY A O 1
ATOM 992 N N . VAL A 1 124 ? -2.978 1.258 -15.047 1.00 89.56 124 VAL A N 1
ATOM 993 C CA . VAL A 1 124 ? -2.054 1.109 -13.915 1.00 89.56 124 VAL A CA 1
ATOM 994 C C . VAL A 1 124 ? -2.817 0.502 -12.727 1.00 89.56 124 VAL A C 1
ATOM 996 O O . VAL A 1 124 ? -3.948 0.912 -12.463 1.00 89.56 124 VAL A O 1
ATOM 999 N N . PRO A 1 125 ? -2.269 -0.498 -12.011 1.00 93.25 125 PRO A N 1
ATOM 1000 C CA . PRO A 1 125 ? -2.906 -0.996 -10.796 1.00 93.25 125 PRO A CA 1
ATOM 1001 C C . PRO A 1 125 ? -3.057 0.117 -9.750 1.00 93.25 125 PRO A C 1
ATOM 1003 O O . PRO A 1 125 ? -2.089 0.813 -9.454 1.00 93.25 125 PRO A O 1
ATOM 1006 N N . THR A 1 126 ? -4.241 0.257 -9.151 1.00 92.50 126 THR A N 1
ATOM 1007 C CA . THR A 1 126 ? -4.547 1.336 -8.187 1.00 92.50 126 THR A CA 1
ATOM 1008 C C . THR A 1 126 ? -3.739 1.251 -6.895 1.00 92.50 126 THR A C 1
ATOM 1010 O O . THR A 1 126 ? -3.477 2.261 -6.257 1.00 92.50 126 THR A O 1
ATOM 1013 N N . TRP A 1 127 ? -3.259 0.062 -6.529 1.00 94.38 127 TRP A N 1
ATOM 1014 C CA . TRP A 1 127 ? -2.351 -0.128 -5.397 1.00 94.38 127 TRP A CA 1
ATOM 1015 C C . TRP A 1 127 ? -0.913 0.338 -5.684 1.00 94.38 127 TRP A C 1
ATOM 1017 O O . TRP A 1 127 ? -0.113 0.466 -4.757 1.00 94.38 127 TRP A O 1
ATOM 1027 N N . SER A 1 128 ? -0.564 0.604 -6.946 1.00 93.94 128 SER A N 1
ATOM 1028 C CA . SER A 1 128 ? 0.754 1.102 -7.334 1.00 93.94 128 SER A CA 1
ATOM 1029 C C . SER A 1 128 ? 0.859 2.604 -7.104 1.00 93.94 128 SER A C 1
ATOM 1031 O O . SER A 1 128 ? -0.039 3.356 -7.480 1.00 93.94 128 SER A O 1
ATOM 1033 N N . TRP A 1 129 ? 2.009 3.061 -6.608 1.00 91.44 129 TRP A N 1
ATOM 1034 C CA . TRP A 1 129 ? 2.332 4.489 -6.488 1.00 91.44 129 TRP A CA 1
ATOM 1035 C C . TRP A 1 129 ? 2.259 5.231 -7.832 1.00 91.44 129 TRP A C 1
ATOM 1037 O O . TRP A 1 129 ? 2.079 6.445 -7.867 1.00 91.44 129 TRP A O 1
ATOM 1047 N N . ALA A 1 130 ? 2.402 4.514 -8.952 1.00 90.62 130 ALA A N 1
ATOM 1048 C CA . ALA A 1 130 ? 2.322 5.101 -10.281 1.00 90.62 130 ALA A CA 1
ATOM 1049 C C . ALA A 1 130 ? 0.882 5.440 -10.701 1.00 90.62 130 ALA A C 1
ATOM 1051 O O . ALA A 1 130 ? 0.714 6.110 -11.712 1.00 90.62 130 ALA A O 1
ATOM 1052 N N . SER A 1 131 ? -0.140 4.992 -9.961 1.00 89.25 131 SER A N 1
ATOM 1053 C CA . SER A 1 131 ? -1.549 5.246 -10.289 1.00 89.25 131 SER A CA 1
ATOM 1054 C C . SER A 1 131 ? -1.947 6.717 -10.138 1.00 89.25 131 SER A C 1
ATOM 1056 O O . SER A 1 131 ? -2.727 7.197 -10.956 1.00 89.25 131 SER A O 1
ATOM 1058 N N . ASN A 1 132 ? -1.370 7.428 -9.159 1.00 78.62 132 ASN A N 1
ATOM 1059 C CA . ASN A 1 132 ? -1.590 8.851 -8.888 1.00 78.62 132 ASN A CA 1
ATOM 1060 C C . ASN A 1 132 ? -0.247 9.578 -8.709 1.00 78.62 132 ASN A C 1
ATOM 1062 O O . ASN A 1 132 ? 0.383 9.530 -7.654 1.00 78.62 132 ASN A O 1
ATOM 1066 N N . CYS A 1 133 ? 0.195 10.268 -9.761 1.00 70.06 133 CYS A N 1
ATOM 1067 C CA . CYS A 1 133 ? 1.401 11.103 -9.801 1.00 70.06 133 CYS A CA 1
ATOM 1068 C C . CYS A 1 133 ? 1.012 12.553 -10.167 1.00 70.06 133 CYS A C 1
ATOM 1070 O O . CYS A 1 133 ? 0.039 12.726 -10.900 1.00 70.06 133 CYS A O 1
ATOM 1072 N N . PRO A 1 134 ? 1.742 13.602 -9.719 1.00 67.69 134 PRO A N 1
ATOM 1073 C CA . PRO A 1 134 ? 3.134 13.572 -9.273 1.00 67.69 134 PRO A CA 1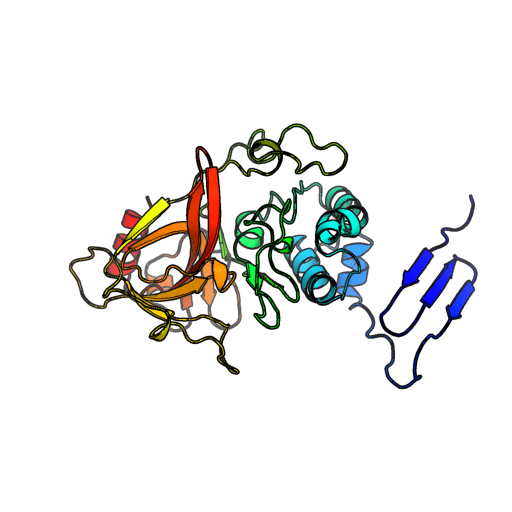
ATOM 1074 C C . PRO A 1 134 ? 3.369 13.762 -7.763 1.00 67.69 134 PRO A C 1
ATOM 1076 O O . PRO A 1 134 ? 2.786 14.620 -7.106 1.00 67.69 134 PRO A O 1
ATOM 1079 N N . GLY A 1 135 ? 4.368 13.030 -7.261 1.00 76.50 135 GLY A N 1
ATOM 1080 C CA . GLY A 1 135 ? 4.928 13.175 -5.916 1.00 76.50 135 GLY A CA 1
ATOM 1081 C C . GLY A 1 135 ? 4.356 12.173 -4.922 1.00 76.50 135 GLY A C 1
ATOM 1082 O O . GLY A 1 135 ? 3.267 12.370 -4.405 1.00 76.50 135 GLY A O 1
ATOM 1083 N N . VAL A 1 136 ? 5.132 11.130 -4.630 1.00 82.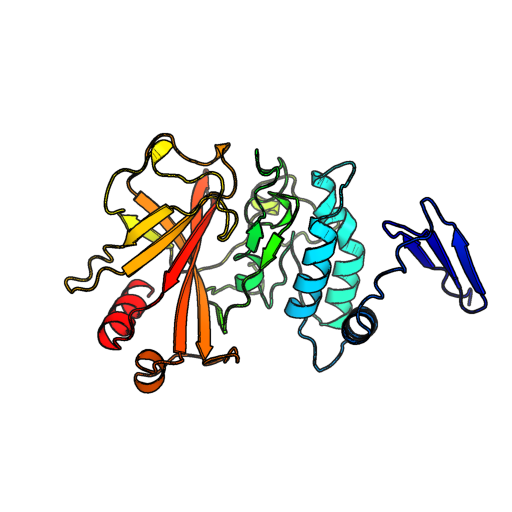38 136 VAL A N 1
ATOM 1084 C CA . VAL A 1 136 ? 4.757 10.071 -3.686 1.00 82.38 136 VAL A CA 1
ATOM 1085 C C . VAL A 1 136 ? 5.740 10.003 -2.525 1.00 82.38 136 VAL A C 1
ATOM 1087 O O . VAL A 1 136 ? 6.934 10.279 -2.687 1.00 82.38 136 VAL A O 1
ATOM 1090 N N . TRP A 1 137 ? 5.235 9.614 -1.363 1.00 82.88 137 TRP A N 1
ATOM 1091 C CA . TRP A 1 137 ? 5.998 9.374 -0.144 1.00 82.88 137 TRP A CA 1
ATOM 1092 C C . TRP A 1 137 ? 5.574 8.033 0.438 1.00 82.88 137 TRP A C 1
ATOM 1094 O O . TRP A 1 137 ? 4.389 7.731 0.466 1.00 82.88 137 TRP A O 1
ATOM 1104 N N . PHE A 1 138 ? 6.521 7.235 0.915 1.00 85.19 138 PHE A N 1
ATOM 1105 C CA . PHE A 1 138 ? 6.241 5.916 1.483 1.00 85.19 138 PHE A CA 1
ATOM 1106 C C . PHE A 1 138 ? 6.345 5.973 3.003 1.00 85.19 138 PHE A C 1
ATOM 1108 O O . PHE A 1 138 ? 7.263 6.610 3.526 1.00 85.19 138 PHE A O 1
ATOM 1115 N N . GLN A 1 139 ? 5.447 5.284 3.712 1.00 82.88 139 GLN A N 1
ATOM 1116 C CA . GLN A 1 139 ? 5.731 4.933 5.103 1.00 82.88 139 GLN A CA 1
ATOM 1117 C C . GLN A 1 139 ? 6.745 3.787 5.133 1.00 82.88 139 GLN A C 1
ATOM 1119 O O . GLN A 1 139 ? 6.747 2.912 4.263 1.00 82.88 139 GLN A O 1
ATOM 1124 N N . ASN A 1 140 ? 7.602 3.777 6.151 1.00 81.44 140 ASN A N 1
ATOM 1125 C CA . ASN A 1 140 ? 8.561 2.702 6.385 1.00 81.44 140 ASN A CA 1
ATOM 1126 C C . ASN A 1 140 ? 8.173 1.964 7.671 1.00 81.44 140 ASN A C 1
ATOM 1128 O O . ASN A 1 140 ? 8.730 2.264 8.726 1.00 81.44 140 ASN A O 1
ATOM 1132 N N . PRO A 1 141 ? 7.165 1.078 7.607 1.00 86.00 141 PRO A N 1
ATOM 1133 C CA . PRO A 1 141 ? 6.618 0.460 8.799 1.00 86.00 141 PRO A CA 1
ATOM 1134 C C . PRO A 1 141 ? 7.620 -0.481 9.461 1.00 86.00 141 PRO A C 1
ATOM 1136 O O . PRO A 1 141 ? 8.382 -1.188 8.795 1.00 86.00 141 PRO A O 1
ATOM 1139 N N . SER A 1 142 ? 7.572 -0.513 10.788 1.00 85.25 142 SER A N 1
ATOM 1140 C CA . SER A 1 142 ? 8.384 -1.401 11.618 1.00 85.25 142 SER A CA 1
ATOM 1141 C C . SER A 1 142 ? 7.977 -2.870 11.476 1.00 85.25 142 SER A C 1
ATOM 1143 O O . SER A 1 142 ? 8.841 -3.743 11.567 1.00 85.25 142 SER A O 1
ATOM 1145 N N . HIS A 1 143 ? 6.690 -3.140 11.230 1.00 87.88 143 HIS A N 1
ATOM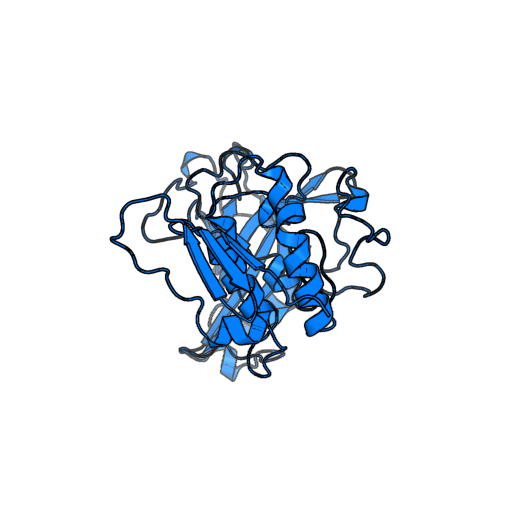 1146 C CA . HIS A 1 143 ? 6.125 -4.484 11.124 1.00 87.88 143 HIS A CA 1
ATOM 1147 C C . HIS A 1 143 ? 5.092 -4.582 9.984 1.00 87.88 143 HIS A C 1
ATOM 1149 O O . HIS A 1 143 ? 4.338 -3.643 9.724 1.00 87.88 143 HIS A O 1
ATOM 1155 N N . SER A 1 144 ? 5.059 -5.729 9.300 1.00 91.94 144 SER A N 1
ATOM 1156 C CA . SER A 1 144 ? 4.126 -6.034 8.204 1.00 91.94 144 SER A CA 1
ATOM 1157 C C . SER A 1 144 ? 3.006 -6.935 8.710 1.00 91.94 144 SER A C 1
ATOM 1159 O O . SER A 1 144 ? 3.297 -7.991 9.254 1.00 91.94 144 SER A O 1
ATOM 1161 N N . LEU A 1 145 ? 1.750 -6.562 8.460 1.00 93.31 145 LEU A N 1
ATOM 1162 C CA . LEU A 1 145 ? 0.579 -7.418 8.715 1.00 93.31 145 LEU A CA 1
ATOM 1163 C C . LEU A 1 145 ? 0.253 -8.336 7.529 1.00 93.31 145 LEU A C 1
ATOM 1165 O O . LEU A 1 145 ? -0.690 -9.119 7.579 1.00 93.31 145 LEU A O 1
ATOM 1169 N N . ILE A 1 146 ? 1.014 -8.212 6.440 1.00 94.69 146 ILE A N 1
ATOM 1170 C CA . ILE A 1 146 ? 0.803 -8.985 5.225 1.00 94.69 146 ILE A CA 1
ATOM 1171 C C . ILE A 1 146 ? 1.433 -10.375 5.356 1.00 94.69 146 ILE A C 1
ATOM 1173 O O . ILE A 1 146 ? 2.642 -10.491 5.566 1.00 94.69 146 ILE A O 1
ATOM 1177 N N . ASN A 1 147 ? 0.624 -11.404 5.112 1.00 94.06 147 ASN A N 1
ATOM 1178 C CA . ASN A 1 147 ? 1.030 -12.792 4.932 1.00 94.06 147 ASN A CA 1
ATOM 1179 C C . ASN A 1 147 ? 0.834 -13.219 3.468 1.00 94.06 147 ASN A C 1
ATOM 1181 O O . ASN A 1 147 ? -0.151 -12.851 2.836 1.00 94.06 147 ASN A O 1
ATOM 1185 N N . TYR A 1 148 ? 1.759 -13.983 2.888 1.00 93.62 148 TYR A N 1
ATOM 1186 C CA . TYR A 1 148 ? 1.628 -14.448 1.504 1.00 93.62 148 TYR A CA 1
ATOM 1187 C C . TYR A 1 148 ? 2.430 -15.718 1.235 1.00 93.62 148 TYR A C 1
ATOM 1189 O O . TYR A 1 148 ? 3.470 -15.957 1.845 1.00 93.62 148 TYR A O 1
ATOM 1197 N N . ASP A 1 149 ? 1.973 -16.500 0.255 1.00 90.12 149 ASP A N 1
ATOM 1198 C CA . ASP A 1 149 ? 2.782 -17.544 -0.372 1.00 90.12 149 ASP A CA 1
ATOM 1199 C C . ASP A 1 149 ? 3.694 -16.905 -1.431 1.00 90.12 149 ASP A C 1
ATOM 1201 O O . ASP A 1 149 ? 3.224 -16.269 -2.385 1.00 90.12 149 ASP A O 1
ATOM 1205 N N . GLU A 1 150 ? 5.005 -17.077 -1.252 1.00 80.88 150 GLU A N 1
ATOM 1206 C CA . GLU A 1 150 ? 6.057 -16.546 -2.120 1.00 80.88 150 GLU A CA 1
ATOM 1207 C C . GLU A 1 150 ? 5.827 -16.841 -3.608 1.00 80.88 150 GLU A C 1
ATOM 1209 O O . GLU A 1 150 ? 6.155 -16.004 -4.453 1.00 80.88 150 GLU A O 1
ATOM 1214 N N . GLU A 1 151 ? 5.243 -17.994 -3.941 1.00 82.88 151 GLU A N 1
ATOM 1215 C CA . GLU A 1 151 ? 5.021 -18.399 -5.331 1.00 82.88 151 GLU A CA 1
ATOM 1216 C C . GLU A 1 151 ? 3.822 -17.704 -5.991 1.00 82.88 151 GLU A C 1
ATOM 1218 O O . GLU A 1 151 ? 3.689 -17.727 -7.221 1.00 82.88 151 GLU A O 1
ATOM 1223 N N . THR A 1 152 ? 2.926 -17.105 -5.200 1.00 86.25 152 THR A N 1
ATOM 1224 C CA . THR A 1 152 ? 1.617 -16.636 -5.686 1.00 86.25 152 THR A CA 1
ATOM 1225 C C . THR A 1 152 ? 1.372 -15.147 -5.501 1.00 86.25 152 THR A C 1
ATOM 1227 O O . THR A 1 152 ? 0.478 -14.613 -6.162 1.00 86.25 152 THR A O 1
ATOM 1230 N N . VAL A 1 153 ? 2.177 -14.469 -4.672 1.00 91.62 153 VAL A N 1
ATOM 1231 C CA . VAL A 1 153 ? 1.995 -13.043 -4.364 1.00 91.62 153 VAL A CA 1
ATOM 1232 C C . VAL A 1 153 ? 2.018 -12.150 -5.597 1.00 91.62 153 VAL A C 1
ATOM 1234 O O . VAL A 1 153 ? 1.209 -11.226 -5.714 1.00 91.62 153 VAL A O 1
ATOM 1237 N N . PHE A 1 154 ? 2.911 -12.458 -6.539 1.00 92.88 154 PHE A N 1
ATOM 1238 C CA . PHE A 1 154 ? 3.046 -11.766 -7.815 1.00 92.88 154 PHE A CA 1
ATOM 1239 C C . PHE A 1 154 ? 2.545 -12.637 -8.973 1.00 92.88 154 PHE A C 1
ATOM 1241 O O . PHE A 1 154 ? 2.641 -13.866 -8.906 1.00 92.88 154 PHE A O 1
ATOM 1248 N N . PRO A 1 155 ? 2.078 -12.031 -10.081 1.00 87.06 155 PRO A N 1
ATOM 1249 C CA . PRO A 1 155 ? 1.735 -12.771 -11.291 1.00 87.06 155 PRO A CA 1
ATOM 1250 C C . PRO A 1 155 ? 2.893 -13.648 -11.799 1.00 87.06 155 PRO A C 1
ATOM 1252 O O . PRO A 1 155 ? 4.068 -13.280 -11.726 1.00 87.06 155 PRO A O 1
ATOM 1255 N N . LYS A 1 156 ? 2.553 -14.829 -12.338 1.00 77.62 156 LYS A N 1
ATOM 1256 C CA . LYS A 1 156 ? 3.535 -15.810 -12.840 1.00 77.62 156 LYS A CA 1
ATOM 1257 C C . LYS A 1 156 ? 4.235 -15.362 -14.125 1.00 77.62 156 LYS A C 1
ATOM 1259 O O . LYS A 1 156 ? 5.396 -15.705 -14.335 1.00 77.62 156 LYS A O 1
ATOM 1264 N N . ASP A 1 157 ? 3.533 -14.628 -14.987 1.00 69.19 157 ASP A N 1
ATOM 1265 C CA . ASP A 1 157 ? 4.116 -14.070 -16.208 1.00 69.19 157 ASP A CA 1
ATOM 1266 C C . ASP A 1 157 ? 4.859 -12.774 -15.872 1.00 69.19 157 ASP A C 1
ATOM 1268 O O . ASP A 1 157 ? 4.265 -11.704 -15.756 1.00 69.19 157 ASP A O 1
ATOM 1272 N N . ARG A 1 158 ? 6.170 -12.910 -15.661 1.00 65.69 158 ARG A N 1
ATOM 1273 C CA . ARG A 1 158 ? 7.094 -11.817 -15.328 1.00 65.69 158 ARG A CA 1
ATOM 1274 C C . ARG A 1 158 ? 7.958 -11.423 -16.524 1.00 65.69 158 ARG A C 1
ATOM 1276 O O . ARG A 1 158 ? 9.096 -10.992 -16.346 1.00 65.69 158 ARG A O 1
ATOM 1283 N N . GLY A 1 159 ? 7.453 -11.646 -17.742 1.00 69.31 159 GLY A N 1
ATOM 1284 C CA . GLY A 1 159 ? 8.038 -11.106 -18.966 1.00 69.31 159 GLY A CA 1
ATOM 1285 C C . GLY A 1 159 ? 8.092 -9.567 -18.948 1.00 69.31 159 GLY A C 1
ATOM 1286 O O . GLY A 1 159 ? 7.973 -8.952 -17.888 1.00 69.31 159 GLY A O 1
ATOM 1287 N N . PRO A 1 160 ? 8.270 -8.889 -20.096 1.00 78.12 160 PRO A N 1
ATOM 1288 C CA . PRO A 1 160 ? 8.125 -7.433 -20.117 1.00 78.12 160 PRO A CA 1
ATOM 1289 C C . PRO A 1 160 ? 6.797 -7.034 -19.457 1.00 78.12 160 PRO A C 1
ATOM 1291 O O . PRO A 1 160 ? 5.779 -7.681 -19.709 1.00 78.12 160 PRO A O 1
ATOM 1294 N N . LEU A 1 161 ? 6.838 -6.014 -18.590 1.00 84.38 161 LEU A N 1
ATOM 1295 C CA . LEU A 1 161 ? 5.723 -5.612 -17.729 1.00 84.38 161 LEU A CA 1
ATOM 1296 C C . LEU A 1 161 ? 4.402 -5.578 -18.516 1.00 84.38 161 LEU A C 1
ATOM 1298 O O . LEU A 1 161 ? 4.231 -4.748 -19.409 1.00 84.38 161 LEU A O 1
ATOM 1302 N N . ASN A 1 162 ? 3.483 -6.485 -18.179 1.00 85.69 162 ASN A N 1
ATOM 1303 C CA . ASN A 1 162 ? 2.184 -6.617 -18.829 1.00 85.69 162 ASN A CA 1
ATOM 1304 C C . ASN A 1 162 ? 1.061 -6.454 -17.798 1.00 85.69 162 ASN A C 1
ATOM 1306 O O . ASN A 1 162 ? 0.910 -7.288 -16.912 1.00 85.69 162 ASN A O 1
ATOM 1310 N N . LEU A 1 163 ? 0.270 -5.389 -17.944 1.00 89.44 163 LEU A N 1
ATOM 1311 C CA . LEU A 1 163 ? -0.812 -5.002 -17.031 1.00 89.44 163 LEU A CA 1
ATOM 1312 C C . LEU A 1 163 ? -2.175 -4.934 -17.750 1.00 89.44 163 LEU A C 1
ATOM 1314 O O . LEU A 1 163 ? -3.083 -4.238 -17.306 1.00 89.44 163 LEU A O 1
ATOM 1318 N N . ASP A 1 164 ? -2.315 -5.647 -18.875 1.00 88.25 164 ASP A N 1
ATOM 1319 C CA . ASP A 1 164 ? -3.481 -5.583 -19.775 1.00 88.25 164 ASP A CA 1
ATOM 1320 C C . ASP A 1 164 ? -4.799 -6.112 -19.180 1.00 88.25 164 ASP A C 1
ATOM 1322 O O . ASP A 1 164 ? -5.876 -5.831 -19.706 1.00 88.25 164 ASP A O 1
ATOM 1326 N N . THR A 1 165 ? -4.723 -6.882 -18.097 1.00 89.88 165 THR A N 1
ATOM 1327 C CA . THR A 1 165 ? -5.857 -7.575 -17.480 1.00 89.88 165 THR A CA 1
ATOM 1328 C C . THR A 1 165 ? -5.797 -7.466 -15.955 1.00 89.88 165 THR A C 1
ATOM 1330 O O . THR A 1 165 ? -4.699 -7.426 -15.389 1.00 89.88 165 THR A O 1
ATOM 1333 N N . PRO A 1 166 ? -6.953 -7.452 -15.259 1.00 88.69 166 PRO A N 1
ATOM 1334 C CA . PRO A 1 166 ? -7.019 -7.453 -13.796 1.00 88.69 166 PRO A CA 1
ATOM 1335 C C . PRO A 1 166 ? -6.162 -8.550 -13.145 1.00 88.69 166 PRO A C 1
ATOM 1337 O O . PRO A 1 166 ? -5.433 -8.299 -12.190 1.00 88.69 166 PRO A O 1
ATOM 1340 N N . GLU A 1 167 ? -6.162 -9.755 -13.712 1.00 89.56 167 GLU A N 1
ATOM 1341 C CA . GLU A 1 167 ? -5.403 -10.901 -13.208 1.00 89.56 167 GLU A CA 1
ATOM 1342 C C . GLU A 1 167 ? -3.890 -10.682 -13.292 1.00 89.56 167 GLU A C 1
ATOM 1344 O O . GLU A 1 167 ? -3.154 -11.139 -12.417 1.00 89.56 167 GLU A O 1
ATOM 1349 N N . LYS A 1 168 ? -3.426 -9.980 -14.332 1.00 90.38 168 LYS A N 1
ATOM 1350 C CA . LYS A 1 168 ? -2.009 -9.664 -14.532 1.00 90.38 168 LYS A CA 1
ATOM 1351 C C . LYS A 1 168 ? -1.546 -8.439 -13.760 1.00 90.38 168 LYS A C 1
ATOM 1353 O O . LYS A 1 168 ? -0.349 -8.206 -13.726 1.00 90.38 168 LYS A O 1
ATOM 1358 N N . ARG A 1 169 ? -2.449 -7.677 -13.136 1.00 90.50 169 ARG A N 1
ATOM 1359 C CA . ARG A 1 169 ? -2.123 -6.513 -12.290 1.00 90.50 169 ARG A CA 1
ATOM 1360 C C . ARG A 1 169 ? -2.440 -6.724 -10.806 1.00 90.50 169 ARG A C 1
ATOM 1362 O O . ARG A 1 169 ? -2.237 -5.812 -10.009 1.00 90.50 169 ARG A O 1
ATOM 1369 N N . ALA A 1 170 ? -2.964 -7.887 -10.429 1.00 92.81 170 ALA A N 1
ATOM 1370 C CA . ALA A 1 170 ? -3.359 -8.182 -9.058 1.00 92.81 170 ALA A CA 1
ATOM 1371 C C . ALA A 1 170 ? -2.180 -8.677 -8.208 1.00 92.81 170 ALA A C 1
ATOM 1373 O O . ALA A 1 170 ? -1.373 -9.492 -8.657 1.00 92.81 170 ALA A O 1
ATOM 1374 N N . LEU A 1 171 ? -2.143 -8.222 -6.956 1.00 95.12 171 LEU A N 1
ATOM 1375 C CA . LEU A 1 171 ? -1.360 -8.830 -5.881 1.00 95.12 171 LEU A CA 1
ATOM 1376 C C . LEU A 1 171 ? -2.235 -9.827 -5.119 1.00 95.12 171 LEU A C 1
ATOM 1378 O O . LEU A 1 171 ? -3.443 -9.618 -4.994 1.00 95.12 171 LEU A O 1
ATOM 1382 N N . ARG A 1 172 ? -1.635 -10.904 -4.607 1.00 94.69 172 ARG A N 1
ATOM 1383 C CA . ARG A 1 172 ? -2.348 -11.936 -3.836 1.00 94.69 172 ARG A CA 1
ATOM 1384 C C . ARG A 1 172 ? -1.688 -12.131 -2.481 1.00 94.69 172 ARG A C 1
ATOM 1386 O O . ARG A 1 172 ? -0.608 -12.698 -2.390 1.00 94.69 172 ARG A O 1
ATOM 1393 N N . PHE A 1 173 ? -2.333 -11.652 -1.433 1.00 95.88 173 PHE A N 1
ATOM 1394 C CA . PHE A 1 173 ? -1.840 -11.790 -0.072 1.00 95.88 173 PHE A CA 1
ATOM 1395 C C . PHE A 1 173 ? -3.002 -11.736 0.917 1.00 95.88 173 PHE A C 1
ATOM 1397 O O . PHE A 1 173 ? -4.113 -11.336 0.568 1.00 95.88 173 PHE A O 1
ATOM 1404 N N . GLU A 1 174 ? -2.727 -12.152 2.141 1.00 95.94 174 GLU A N 1
ATOM 1405 C CA . GLU A 1 174 ? -3.629 -12.129 3.280 1.00 95.94 174 GLU A CA 1
ATOM 1406 C C . GLU A 1 174 ? -3.224 -10.994 4.221 1.00 95.94 174 GLU A C 1
ATOM 1408 O O . GLU A 1 174 ? -2.041 -10.736 4.441 1.00 95.94 174 GLU A O 1
ATOM 1413 N N . ALA A 1 175 ? -4.220 -10.294 4.746 1.00 96.00 175 ALA A N 1
ATOM 1414 C CA . ALA A 1 175 ? -4.081 -9.246 5.747 1.00 96.00 175 ALA A CA 1
ATOM 1415 C C . ALA A 1 175 ? -5.462 -9.005 6.390 1.00 96.00 175 ALA A C 1
ATOM 1417 O O . ALA A 1 175 ? -6.477 -9.364 5.777 1.00 96.00 175 ALA A O 1
ATOM 1418 N N . PRO A 1 176 ? -5.534 -8.390 7.583 1.00 96.00 176 PRO A N 1
ATOM 1419 C CA . PRO A 1 176 ? -6.806 -8.088 8.233 1.00 96.00 176 PRO A CA 1
ATOM 1420 C C . PRO A 1 176 ? -7.667 -7.152 7.373 1.00 96.00 176 PRO A C 1
ATOM 1422 O O . PRO A 1 176 ? -7.276 -6.020 7.078 1.00 96.00 176 PRO A O 1
ATOM 1425 N N . LEU A 1 177 ? -8.840 -7.634 6.950 1.00 95.19 177 LEU A N 1
ATOM 1426 C CA . LEU A 1 177 ? -9.808 -6.892 6.140 1.00 95.19 177 LEU A CA 1
ATOM 1427 C C . LEU A 1 177 ? -11.041 -6.583 6.986 1.00 95.19 177 LEU A C 1
ATOM 1429 O O . LEU A 1 177 ? -11.801 -7.489 7.328 1.00 95.19 177 LEU A O 1
ATOM 1433 N N . ILE A 1 178 ? -11.245 -5.308 7.309 1.00 91.81 178 ILE A N 1
ATOM 1434 C CA . ILE A 1 178 ? -12.239 -4.893 8.294 1.00 91.81 178 ILE A CA 1
ATOM 1435 C C . ILE A 1 178 ? -13.145 -3.799 7.735 1.00 91.81 178 ILE A C 1
ATOM 1437 O O . ILE A 1 178 ? -12.692 -2.832 7.125 1.00 91.81 178 ILE A O 1
ATOM 1441 N N . ASN A 1 179 ? -14.444 -3.943 7.985 1.00 91.38 179 ASN A N 1
ATOM 1442 C CA . ASN A 1 179 ? -15.426 -2.896 7.744 1.00 91.38 179 ASN A CA 1
ATOM 1443 C C . ASN A 1 179 ? -15.511 -1.981 8.963 1.00 91.38 179 ASN A C 1
ATOM 1445 O O . ASN A 1 179 ? -15.901 -2.400 10.053 1.00 91.38 179 ASN A O 1
ATOM 1449 N N . VAL A 1 180 ? -15.147 -0.724 8.761 1.00 87.12 180 VAL A N 1
ATOM 1450 C CA . VAL A 1 180 ? -15.056 0.297 9.795 1.00 87.12 180 VAL A CA 1
ATOM 1451 C C . VAL A 1 180 ? -16.279 1.203 9.725 1.00 87.12 180 VAL A C 1
ATOM 1453 O O . VAL A 1 180 ? -16.481 1.899 8.730 1.00 87.12 180 VAL A O 1
ATOM 1456 N N . GLN A 1 181 ? -17.073 1.223 10.797 1.00 86.06 181 GLN A N 1
ATOM 1457 C CA . GLN A 1 181 ? -18.170 2.177 10.961 1.00 86.06 181 GLN A CA 1
ATOM 1458 C C . GLN A 1 181 ? -17.620 3.530 11.421 1.00 86.06 181 GLN A C 1
ATOM 1460 O O . GLN A 1 181 ? -16.855 3.610 12.384 1.00 86.06 181 GLN A O 1
ATOM 1465 N N . LEU A 1 182 ? -18.012 4.594 10.726 1.00 84.50 182 LEU A N 1
ATOM 1466 C CA . LEU A 1 182 ? -17.623 5.963 11.046 1.00 84.50 182 LEU A CA 1
ATOM 1467 C C . LEU A 1 182 ? -18.611 6.583 12.034 1.00 84.50 182 LEU A C 1
ATOM 1469 O O . LEU A 1 182 ? -19.771 6.186 12.125 1.00 84.50 182 LEU A O 1
ATOM 1473 N N . GLU A 1 183 ? -18.169 7.604 12.764 1.00 82.62 183 GLU A N 1
ATOM 1474 C CA . GLU A 1 183 ? -18.993 8.209 13.816 1.00 82.62 183 GLU A CA 1
ATOM 1475 C C . GLU A 1 183 ? -20.229 8.961 13.311 1.00 82.62 183 GLU A C 1
ATOM 1477 O O . GLU A 1 183 ? -21.169 9.222 14.062 1.00 82.62 183 GLU A O 1
ATOM 1482 N N . LYS A 1 184 ? -20.191 9.353 12.040 1.00 83.88 184 LYS A N 1
ATOM 1483 C CA . LYS A 1 184 ? -21.244 10.061 11.328 1.00 83.88 184 LYS A CA 1
ATOM 1484 C C . LYS A 1 184 ? -21.159 9.721 9.846 1.00 83.88 184 LYS A C 1
ATOM 1486 O O . LYS A 1 184 ? -20.183 9.139 9.376 1.00 83.88 184 LYS A O 1
ATOM 1491 N N . THR A 1 185 ? -22.165 10.149 9.097 1.00 88.69 185 THR A N 1
ATOM 1492 C CA . THR A 1 185 ? -22.071 10.215 7.639 1.00 88.69 185 THR A CA 1
ATOM 1493 C C . THR A 1 185 ? -21.193 11.399 7.240 1.00 88.69 185 THR A C 1
ATOM 1495 O O . THR A 1 185 ? -21.470 12.531 7.633 1.00 88.69 185 THR A O 1
ATOM 1498 N N . PHE A 1 186 ? -20.152 11.123 6.463 1.00 86.75 186 PHE A N 1
ATOM 1499 C CA . PHE A 1 186 ? -19.276 12.104 5.834 1.00 86.75 186 PHE A CA 1
ATOM 1500 C C . PHE A 1 186 ? -19.799 12.458 4.445 1.00 86.75 186 PHE A C 1
ATOM 1502 O O . PHE A 1 186 ? -20.397 11.621 3.766 1.00 86.75 186 PHE A O 1
ATOM 1509 N N . THR A 1 187 ? -19.554 13.695 4.031 1.00 84.81 187 THR A N 1
ATOM 1510 C CA . THR A 1 187 ? -19.891 14.254 2.718 1.00 84.81 187 THR A CA 1
ATOM 1511 C C . THR A 1 187 ? -18.702 15.034 2.155 1.00 84.81 187 THR A C 1
ATOM 1513 O O . THR A 1 187 ? -17.683 15.204 2.826 1.00 84.81 187 THR A O 1
ATOM 1516 N N . SER A 1 188 ? -18.833 15.574 0.942 1.00 73.31 188 SER A N 1
ATOM 1517 C CA . SER A 1 188 ? -17.806 16.435 0.341 1.00 73.31 188 SER A CA 1
ATOM 1518 C C . SER A 1 188 ? -17.436 17.663 1.189 1.00 73.31 188 SER A C 1
ATOM 1520 O O . SER A 1 188 ? -16.342 18.191 1.030 1.00 73.31 188 SER A O 1
ATOM 1522 N N . GLU A 1 189 ? -18.325 18.135 2.072 1.00 75.62 189 GLU A N 1
ATOM 1523 C CA . GLU A 1 189 ? -18.057 19.281 2.957 1.00 75.62 189 GLU A CA 1
ATOM 1524 C C . GLU A 1 189 ? -17.129 18.927 4.130 1.00 75.62 189 GLU A C 1
ATOM 1526 O O . GLU A 1 189 ? -16.435 19.797 4.654 1.00 75.62 189 GLU A O 1
ATOM 1531 N N . ASP A 1 190 ? -17.081 17.651 4.523 1.00 77.25 190 ASP A N 1
ATOM 1532 C CA . ASP A 1 190 ? -16.244 17.150 5.621 1.00 77.25 190 ASP A CA 1
ATOM 1533 C C . ASP A 1 190 ? -14.803 16.838 5.177 1.00 77.25 190 ASP A C 1
ATOM 1535 O O . ASP A 1 190 ? -13.947 16.472 5.990 1.00 77.25 190 ASP A O 1
ATOM 1539 N N . ILE A 1 191 ? -14.532 16.944 3.877 1.00 69.81 191 ILE A N 1
ATOM 1540 C CA . ILE A 1 191 ? -13.269 16.560 3.259 1.00 69.81 191 ILE A CA 1
ATOM 1541 C C . ILE A 1 191 ? -12.491 17.825 2.926 1.00 69.81 191 ILE A C 1
ATOM 1543 O O . ILE A 1 191 ? -12.876 18.605 2.058 1.00 69.81 191 ILE A O 1
ATOM 1547 N N . VAL A 1 192 ? -11.371 18.032 3.620 1.00 65.62 192 VAL A N 1
ATOM 1548 C CA . VAL A 1 192 ? -10.532 19.217 3.421 1.00 65.62 192 VAL A CA 1
ATOM 1549 C C . VAL A 1 192 ? -9.657 19.019 2.173 1.00 65.62 192 VAL A C 1
ATOM 1551 O O . VAL A 1 192 ? -8.753 18.181 2.190 1.00 65.62 192 VAL A O 1
ATOM 1554 N N . PRO A 1 193 ? -9.852 19.799 1.091 1.00 55.62 193 PRO A N 1
ATOM 1555 C CA . PRO A 1 193 ? -9.147 19.584 -0.177 1.00 55.62 193 PRO A CA 1
ATOM 1556 C C . PRO A 1 193 ? -7.685 20.056 -0.152 1.00 55.62 193 PRO A C 1
ATOM 1558 O O . PRO A 1 193 ? -6.912 19.731 -1.050 1.00 55.62 193 PRO A O 1
ATOM 1561 N N . TYR A 1 194 ? -7.291 20.849 0.849 1.00 53.69 194 TYR A N 1
ATOM 1562 C CA . TYR A 1 194 ? -5.949 21.415 0.954 1.00 53.69 194 TYR A CA 1
ATOM 1563 C C . TYR A 1 194 ? -5.628 21.808 2.400 1.00 53.69 194 TYR A C 1
ATOM 1565 O O . TYR A 1 194 ? -6.238 22.731 2.940 1.00 53.69 194 TYR A O 1
ATOM 1573 N N . CYS A 1 195 ? -4.640 21.152 3.012 1.00 47.19 195 CYS A N 1
ATOM 1574 C CA . CYS A 1 195 ? -3.974 21.659 4.208 1.00 47.19 195 CYS A CA 1
ATOM 1575 C C . CYS A 1 195 ? -2.500 21.930 3.850 1.00 47.19 195 CYS A C 1
ATOM 1577 O O . CYS A 1 195 ? -1.824 21.032 3.362 1.00 47.19 195 CYS A O 1
ATOM 1579 N N . PRO A 1 196 ? -1.978 23.155 4.022 1.00 43.16 196 PRO A N 1
ATOM 1580 C CA . PRO A 1 196 ? -0.576 23.452 3.718 1.00 43.16 196 PRO A CA 1
ATOM 1581 C C . PRO A 1 196 ? 0.415 22.825 4.717 1.00 43.16 196 PRO A C 1
ATOM 1583 O O . PRO A 1 196 ? 1.579 22.647 4.364 1.00 43.16 196 PRO A O 1
ATOM 1586 N N . ASP A 1 197 ? -0.045 22.461 5.921 1.00 43.34 197 ASP A N 1
ATOM 1587 C CA . ASP A 1 197 ? 0.787 21.910 7.003 1.00 43.34 197 ASP A CA 1
ATOM 1588 C C . ASP A 1 197 ? 0.609 20.391 7.207 1.00 43.34 197 ASP A C 1
ATOM 1590 O O . ASP A 1 197 ? 1.414 19.759 7.891 1.00 43.34 197 ASP A O 1
ATOM 1594 N N . TRP A 1 198 ? -0.425 19.791 6.605 1.00 42.81 198 TRP A N 1
ATOM 1595 C CA . TRP A 1 198 ? -0.771 18.372 6.734 1.00 42.81 198 TRP A CA 1
ATOM 1596 C C . TRP A 1 198 ? -1.151 17.781 5.380 1.00 42.81 198 TRP A C 1
ATOM 1598 O O . TRP A 1 198 ? -1.577 18.487 4.473 1.00 42.81 198 TRP A O 1
ATOM 1608 N N . ARG A 1 199 ? -0.977 16.468 5.243 1.00 44.78 199 ARG A N 1
ATOM 1609 C CA . ARG A 1 199 ? -1.262 15.721 4.014 1.00 44.78 199 ARG A CA 1
ATOM 1610 C C . ARG A 1 199 ? -2.678 16.022 3.477 1.00 44.78 199 ARG A C 1
ATOM 1612 O O . ARG A 1 199 ? -3.589 16.278 4.266 1.00 44.78 199 ARG A O 1
ATOM 1619 N N . PRO A 1 200 ? -2.872 16.031 2.153 1.00 46.47 200 PRO A N 1
ATOM 1620 C CA . PRO A 1 200 ? -4.133 16.445 1.545 1.00 46.47 200 PRO A CA 1
ATOM 1621 C C . PRO A 1 200 ? -5.226 15.367 1.673 1.00 46.47 200 PRO A C 1
ATOM 1623 O O . PRO A 1 200 ? -4.937 14.183 1.559 1.00 46.47 200 PRO A O 1
ATOM 1626 N N . LEU A 1 201 ? -6.477 15.804 1.890 1.00 48.47 201 LEU A N 1
ATOM 1627 C CA . LEU A 1 201 ? -7.693 14.994 2.108 1.00 48.47 201 LEU A CA 1
ATOM 1628 C C . LEU A 1 201 ? -7.785 14.264 3.453 1.00 48.47 201 LEU A C 1
ATOM 1630 O O . LEU A 1 201 ? -8.384 13.200 3.530 1.00 48.47 201 LEU A O 1
ATOM 1634 N N . LYS A 1 202 ? -7.245 14.840 4.529 1.00 53.34 202 LYS A N 1
ATOM 1635 C CA . LYS A 1 202 ? -7.462 14.301 5.872 1.00 53.34 202 LYS A CA 1
ATOM 1636 C C . LYS A 1 202 ? -8.879 14.633 6.339 1.00 53.34 202 LYS A C 1
ATOM 1638 O O . LYS A 1 202 ? -9.221 15.809 6.484 1.00 53.34 202 LYS A O 1
ATOM 1643 N N . SER A 1 203 ? -9.690 13.610 6.567 1.00 53.34 203 SER A N 1
ATOM 1644 C CA . SER A 1 203 ? -10.838 13.730 7.455 1.00 53.34 203 SER A CA 1
ATOM 1645 C C . SER A 1 203 ? -10.555 12.901 8.698 1.00 53.34 203 SER A C 1
ATOM 1647 O O . SER A 1 203 ? -9.982 11.811 8.626 1.00 53.34 203 SER A O 1
ATOM 1649 N N . ASP A 1 204 ? -10.897 13.473 9.842 1.00 58.09 204 ASP A N 1
ATOM 1650 C CA . ASP A 1 204 ? -10.721 12.832 11.129 1.00 58.09 204 ASP A CA 1
ATOM 1651 C C . ASP A 1 204 ? -12.080 12.268 11.540 1.00 58.09 204 ASP A C 1
ATOM 1653 O O . ASP A 1 204 ? -13.077 12.991 11.585 1.00 58.09 204 ASP A O 1
ATOM 1657 N N . SER A 1 205 ? -12.126 10.971 11.823 1.00 53.03 205 SER A N 1
ATOM 1658 C CA . SER A 1 205 ? -13.274 10.340 12.469 1.00 53.03 205 SER A CA 1
ATOM 1659 C C . SER A 1 205 ? -12.782 9.654 13.719 1.00 53.03 205 SER A C 1
ATOM 1661 O O . SER A 1 205 ? -11.723 9.030 13.731 1.00 53.03 205 SER A O 1
ATOM 1663 N N . PHE A 1 206 ? -13.587 9.685 14.768 1.00 55.53 206 PHE A N 1
ATOM 1664 C CA . PHE A 1 206 ? -13.400 8.718 15.832 1.00 55.53 206 PHE A CA 1
ATOM 1665 C C . PHE A 1 206 ? -13.790 7.331 15.322 1.00 55.53 206 PHE A C 1
ATOM 1667 O O . PHE A 1 206 ? -14.885 7.133 14.791 1.00 55.53 206 PHE A O 1
ATOM 1674 N N . LEU A 1 207 ? -12.869 6.389 15.465 1.00 54.28 207 LEU A N 1
ATOM 1675 C CA . LEU A 1 207 ? -13.081 4.978 15.225 1.00 54.28 207 LEU A CA 1
ATOM 1676 C C . LEU A 1 207 ? -13.759 4.385 16.458 1.00 54.28 207 LEU A C 1
ATOM 1678 O O . LEU A 1 207 ? -13.171 4.331 17.541 1.00 54.28 207 LEU A O 1
ATOM 1682 N N . ASP A 1 208 ? -15.013 3.969 16.298 1.00 52.84 208 ASP A N 1
ATOM 1683 C CA . ASP A 1 208 ? -15.679 3.113 17.273 1.00 52.84 208 ASP A CA 1
ATOM 1684 C C . ASP A 1 208 ? -15.335 1.665 16.918 1.00 52.84 208 ASP A C 1
ATOM 1686 O O . ASP A 1 208 ? -15.989 1.027 16.096 1.00 52.84 208 ASP A O 1
ATOM 1690 N N . LEU A 1 209 ? -14.247 1.164 17.505 1.00 51.03 209 LEU A N 1
ATOM 1691 C CA . LEU A 1 209 ? -13.743 -0.198 17.305 1.00 51.03 209 LEU A CA 1
ATOM 1692 C C . LEU A 1 209 ? -14.721 -1.288 17.804 1.00 51.03 209 LEU A C 1
ATOM 1694 O O . LEU A 1 209 ? -14.358 -2.459 17.865 1.00 51.03 209 LEU A O 1
ATOM 1698 N N . GLY A 1 210 ? -15.933 -0.932 18.259 1.00 44.25 210 GLY A N 1
ATOM 1699 C CA . GLY A 1 210 ? -16.789 -1.823 19.048 1.00 44.25 210 GLY A CA 1
ATOM 1700 C C . GLY A 1 210 ? -16.184 -2.151 20.419 1.00 44.25 210 GLY A C 1
ATOM 1701 O O . GLY A 1 210 ? -16.717 -2.977 21.167 1.00 44.25 210 GLY A O 1
ATOM 1702 N N . ILE A 1 211 ? -15.074 -1.487 20.748 1.00 49.59 211 ILE A N 1
ATOM 1703 C CA . ILE A 1 211 ? -14.402 -1.518 22.032 1.00 49.59 211 ILE A CA 1
ATOM 1704 C C . ILE A 1 211 ? -15.263 -0.700 22.989 1.00 49.59 211 ILE A C 1
ATOM 1706 O O . ILE A 1 211 ? -15.493 0.491 22.804 1.00 49.59 211 ILE A O 1
ATOM 1710 N N . LYS A 1 212 ? -15.803 -1.368 24.011 1.00 43.25 212 LYS A N 1
ATOM 1711 C CA . LYS A 1 212 ? -16.787 -0.803 24.952 1.00 43.25 212 LYS A CA 1
ATOM 1712 C C . LYS A 1 212 ? -16.206 0.250 25.908 1.00 43.25 212 LYS A C 1
ATOM 1714 O O . LYS A 1 212 ? -16.871 0.612 26.881 1.00 43.25 212 LYS A O 1
ATOM 1719 N N . THR A 1 213 ? -14.987 0.715 25.680 1.00 44.78 213 THR A N 1
ATOM 1720 C CA . THR A 1 213 ? -14.209 1.528 26.611 1.00 44.78 213 THR A CA 1
ATOM 1721 C C . THR A 1 213 ? -13.688 2.783 25.925 1.00 44.78 213 THR A C 1
ATOM 1723 O O . THR A 1 213 ? -13.162 2.756 24.817 1.00 44.78 213 THR A O 1
ATOM 1726 N N . GLU A 1 214 ? -13.855 3.914 26.611 1.00 55.06 214 GLU A N 1
ATOM 1727 C CA . GLU A 1 214 ? -13.110 5.122 26.287 1.00 55.06 214 GLU A CA 1
ATOM 1728 C C . GLU A 1 214 ? -11.615 4.921 26.576 1.00 55.06 214 GLU A C 1
ATOM 1730 O O . GLU A 1 214 ? -11.278 4.267 27.570 1.00 55.06 214 GLU A O 1
ATOM 1735 N N . PRO A 1 215 ? -10.729 5.539 25.772 1.00 58.56 215 PRO A N 1
ATOM 1736 C CA . PRO A 1 215 ? -11.036 6.574 24.778 1.00 58.56 215 PRO A CA 1
ATOM 1737 C C . PRO A 1 215 ? -11.290 6.048 23.355 1.00 58.56 215 PRO A C 1
ATOM 1739 O O . PRO A 1 215 ? -10.660 5.100 22.896 1.00 58.56 215 PRO A O 1
ATOM 1742 N N . ARG A 1 216 ? -12.177 6.741 22.624 1.00 68.31 216 ARG A N 1
ATOM 1743 C CA . ARG A 1 216 ? -12.348 6.567 21.171 1.00 68.31 216 ARG A CA 1
ATOM 1744 C C . ARG A 1 216 ? -11.020 6.870 20.467 1.00 68.31 216 ARG A C 1
ATOM 1746 O O . ARG A 1 216 ? -10.376 7.871 20.785 1.00 68.31 216 ARG A O 1
ATOM 1753 N N . VAL A 1 217 ? -10.630 6.044 19.501 1.00 76.25 217 VAL A N 1
ATOM 1754 C CA . VAL A 1 217 ? -9.371 6.215 18.762 1.00 76.25 217 VAL A CA 1
ATOM 1755 C C . VAL A 1 217 ? -9.587 7.205 17.622 1.00 76.25 217 VAL A C 1
ATOM 1757 O O . VAL A 1 217 ? -10.537 7.065 16.856 1.00 76.25 217 VAL A O 1
ATOM 1760 N N . LEU A 1 218 ? -8.733 8.223 17.510 1.00 80.19 218 LEU A N 1
ATOM 1761 C CA . LEU A 1 218 ? -8.794 9.155 16.387 1.00 80.19 218 LEU A CA 1
ATOM 1762 C C . LEU A 1 218 ? -8.201 8.479 15.151 1.00 80.19 218 LEU A C 1
ATOM 1764 O O . LEU A 1 218 ? -7.024 8.128 15.143 1.00 80.19 218 LEU A O 1
ATOM 1768 N N . MET A 1 219 ? -9.024 8.301 14.125 1.00 83.88 219 MET A N 1
ATOM 1769 C CA . MET A 1 219 ? -8.626 7.724 12.854 1.00 83.88 219 MET A CA 1
ATOM 1770 C C . MET A 1 219 ? -8.547 8.809 11.795 1.00 83.88 219 MET A C 1
ATOM 1772 O O . MET A 1 219 ? -9.450 9.632 11.628 1.00 83.88 219 MET A O 1
ATOM 1776 N N . HIS A 1 220 ? -7.451 8.761 11.063 1.00 84.81 220 HIS A N 1
ATOM 1777 C CA . HIS A 1 220 ? -7.141 9.630 9.957 1.00 84.81 220 HIS A CA 1
ATOM 1778 C C . HIS A 1 220 ? -7.338 8.849 8.674 1.00 84.81 220 HIS A C 1
ATOM 1780 O O . HIS A 1 220 ? -6.835 7.735 8.539 1.00 84.81 220 HIS A O 1
ATOM 1786 N N . PHE A 1 221 ? -8.071 9.414 7.727 1.00 84.25 221 PHE A N 1
ATOM 1787 C CA . PHE A 1 221 ? -8.233 8.771 6.436 1.00 84.25 221 PHE A CA 1
ATOM 1788 C C . PHE A 1 221 ? -8.247 9.787 5.306 1.00 84.25 221 PHE A C 1
ATOM 1790 O O . PHE A 1 221 ? -8.630 10.944 5.494 1.00 84.25 221 PHE A O 1
ATOM 1797 N N . SER A 1 222 ? -7.810 9.331 4.138 1.00 83.50 222 SER A N 1
ATOM 1798 C CA . SER A 1 222 ? -7.747 10.107 2.906 1.00 83.50 222 SER A CA 1
ATOM 1799 C C . SER A 1 222 ? -8.084 9.239 1.700 1.00 83.50 222 SER A C 1
ATOM 1801 O O . SER A 1 222 ? -7.886 8.026 1.713 1.00 83.50 222 SER A O 1
ATOM 1803 N N . TYR A 1 223 ? -8.604 9.868 0.647 1.00 85.69 223 TYR A N 1
ATOM 1804 C CA . TYR A 1 223 ? -8.810 9.229 -0.652 1.00 85.69 223 TYR A CA 1
ATOM 1805 C C . TYR A 1 223 ? -7.685 9.620 -1.604 1.00 85.69 223 TYR A C 1
ATOM 1807 O O . TYR A 1 223 ? -7.210 10.754 -1.583 1.00 85.69 223 TYR A O 1
ATOM 1815 N N . ASP A 1 224 ? -7.284 8.695 -2.470 1.00 84.81 224 ASP A 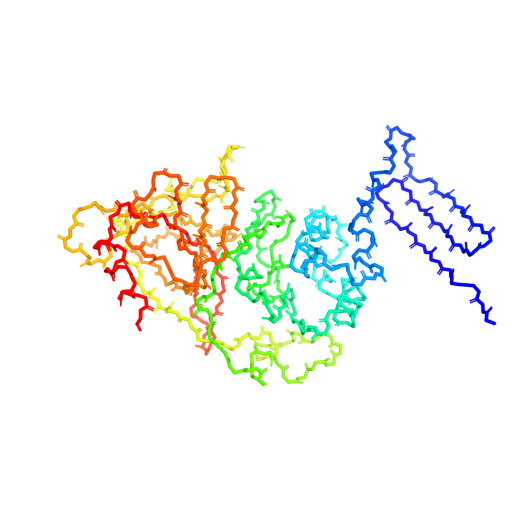N 1
ATOM 1816 C CA . ASP A 1 224 ? -6.135 8.898 -3.351 1.00 84.81 224 ASP A CA 1
ATOM 1817 C C . ASP A 1 224 ? -6.410 9.949 -4.437 1.00 84.81 224 ASP A C 1
ATOM 1819 O O . ASP A 1 224 ? -5.472 10.615 -4.882 1.00 84.81 224 ASP A O 1
ATOM 1823 N N . ALA A 1 225 ? -7.670 10.087 -4.867 1.00 79.12 225 ALA A N 1
ATOM 1824 C CA . ALA A 1 225 ? -8.131 11.076 -5.840 1.00 79.12 225 ALA A CA 1
ATOM 1825 C C . ALA A 1 225 ? -9.559 11.545 -5.530 1.00 79.12 225 ALA A C 1
ATOM 1827 O O . ALA A 1 225 ? -10.382 10.793 -5.005 1.00 79.12 225 ALA A O 1
ATOM 1828 N N . ALA A 1 226 ? -9.881 12.780 -5.923 1.00 77.75 226 ALA A N 1
ATOM 1829 C CA . ALA A 1 226 ? -11.189 13.385 -5.660 1.00 77.75 226 ALA A CA 1
ATOM 1830 C C . ALA A 1 226 ? -12.355 12.610 -6.285 1.00 77.75 226 ALA A C 1
ATOM 1832 O O . ALA A 1 226 ? -13.429 12.531 -5.702 1.00 77.75 226 ALA A O 1
ATOM 1833 N N . ASN A 1 227 ? -12.152 12.011 -7.460 1.00 80.31 227 ASN A N 1
ATOM 1834 C CA . ASN A 1 227 ? -13.190 11.248 -8.151 1.00 80.31 227 ASN A CA 1
ATOM 1835 C C . ASN A 1 227 ? -13.496 9.884 -7.506 1.00 80.31 227 ASN A C 1
ATOM 1837 O O . ASN A 1 227 ? -14.431 9.219 -7.944 1.00 80.31 227 ASN A O 1
ATOM 1841 N N . LEU A 1 228 ? -12.689 9.448 -6.534 1.00 84.31 228 LEU A N 1
ATOM 1842 C CA . LEU A 1 228 ? -12.903 8.212 -5.776 1.00 84.31 228 LEU A CA 1
ATOM 1843 C C . LEU A 1 228 ? -13.697 8.450 -4.488 1.00 84.31 228 LEU A C 1
ATOM 1845 O O . LEU A 1 228 ? -14.173 7.495 -3.881 1.00 84.31 228 LEU A O 1
ATOM 1849 N N . VAL A 1 229 ? -13.847 9.711 -4.081 1.00 84.00 229 VAL A N 1
ATOM 1850 C CA . VAL A 1 229 ? -14.625 10.100 -2.908 1.00 84.00 229 VAL A CA 1
ATOM 1851 C C . VAL A 1 229 ? -16.119 9.895 -3.198 1.00 84.00 229 VAL A C 1
ATOM 1853 O O . VAL A 1 229 ? -16.633 10.495 -4.144 1.00 84.00 229 VAL A O 1
ATOM 1856 N N . PRO A 1 230 ? -16.847 9.094 -2.397 1.00 86.56 230 PRO A N 1
ATOM 1857 C CA . PRO A 1 230 ? -18.297 8.985 -2.517 1.00 86.56 230 PRO A CA 1
ATOM 1858 C C . PRO A 1 230 ? -18.998 10.290 -2.118 1.00 86.56 230 PRO A C 1
ATOM 1860 O O . PRO A 1 230 ? -18.552 10.969 -1.194 1.00 86.56 230 PRO A O 1
ATOM 1863 N N . ASP A 1 231 ? -20.154 10.586 -2.723 1.00 88.81 231 ASP A N 1
ATOM 1864 C CA . ASP A 1 231 ? -20.975 11.757 -2.358 1.00 88.81 231 ASP A CA 1
ATOM 1865 C C . ASP A 1 231 ? -21.329 11.777 -0.858 1.00 88.81 231 ASP A C 1
ATOM 1867 O O . ASP A 1 231 ? -21.378 12.834 -0.224 1.00 88.81 231 ASP A O 1
ATOM 1871 N N . SER A 1 232 ? -21.563 10.592 -0.283 1.00 90.38 232 SER A N 1
ATOM 1872 C CA . SER A 1 232 ? -21.725 10.398 1.156 1.00 90.38 232 SER A CA 1
ATOM 1873 C C . SER A 1 232 ? -21.372 8.975 1.583 1.00 90.38 232 SER A C 1
ATOM 1875 O O . SER A 1 232 ? -21.701 8.031 0.861 1.00 90.38 232 SER A O 1
ATOM 1877 N N . PHE A 1 233 ? -20.780 8.801 2.764 1.00 90.00 233 PHE A N 1
ATOM 1878 C CA . PHE A 1 233 ? -20.450 7.483 3.320 1.00 90.00 233 PHE A CA 1
ATOM 1879 C C . PHE A 1 233 ? -20.405 7.511 4.854 1.00 90.00 233 PHE A C 1
ATOM 1881 O O . PHE A 1 233 ? -20.066 8.522 5.459 1.00 90.00 233 PHE A O 1
ATOM 1888 N N . SER A 1 234 ? -20.759 6.399 5.496 1.00 89.50 234 SER A N 1
ATOM 1889 C CA . SER A 1 234 ? -20.660 6.203 6.957 1.00 89.50 234 SER A CA 1
ATOM 1890 C C . SER A 1 234 ? -19.890 4.934 7.329 1.00 89.50 234 SER A C 1
ATOM 1892 O O . SER A 1 234 ? -19.803 4.584 8.499 1.00 89.50 234 SER A O 1
ATOM 1894 N N . GLU A 1 235 ? -19.348 4.235 6.335 1.00 89.81 235 GLU A N 1
ATOM 1895 C CA . GLU A 1 235 ? -18.576 3.008 6.488 1.00 89.81 235 GLU A CA 1
ATOM 1896 C C . GLU A 1 235 ? -17.460 3.000 5.442 1.00 89.81 235 GLU A C 1
ATOM 1898 O O . GLU A 1 235 ? -17.658 3.479 4.322 1.00 89.81 235 GLU A O 1
ATOM 1903 N N . VAL A 1 236 ? -16.299 2.454 5.805 1.00 90.56 236 VAL A N 1
ATOM 1904 C CA . VAL A 1 236 ? -15.179 2.203 4.890 1.00 90.56 236 VAL A CA 1
ATOM 1905 C C . VAL A 1 236 ? -14.637 0.790 5.093 1.00 90.56 236 VAL A C 1
ATOM 1907 O O . VAL A 1 236 ? -14.505 0.324 6.223 1.00 90.56 236 VAL A O 1
ATOM 1910 N N . THR A 1 237 ? -14.303 0.098 4.005 1.00 94.12 237 THR A N 1
ATOM 1911 C CA . THR A 1 237 ? -13.609 -1.195 4.067 1.00 94.12 237 THR A CA 1
ATOM 1912 C C . THR A 1 237 ? -12.105 -0.954 4.017 1.00 94.12 237 THR A C 1
ATOM 1914 O O . THR A 1 237 ? -11.597 -0.344 3.074 1.00 94.12 237 THR A O 1
ATOM 1917 N N . VAL A 1 238 ? -11.389 -1.435 5.030 1.00 95.12 238 VAL A N 1
ATOM 1918 C CA . VAL A 1 238 ? -9.958 -1.186 5.222 1.00 95.12 238 VAL A CA 1
ATOM 1919 C C . VAL A 1 238 ? -9.206 -2.507 5.255 1.00 95.12 238 VAL A C 1
ATOM 1921 O O . VAL A 1 238 ? -9.552 -3.408 6.016 1.00 95.12 238 VAL A O 1
ATOM 1924 N N . LEU A 1 239 ? -8.157 -2.613 4.443 1.00 96.75 239 LEU A N 1
ATOM 1925 C CA . LEU A 1 239 ? -7.177 -3.691 4.517 1.00 96.75 239 LEU A CA 1
ATOM 1926 C C . LEU A 1 239 ? -5.957 -3.177 5.289 1.00 96.75 239 LEU A C 1
ATOM 1928 O O . LEU A 1 239 ? -5.200 -2.350 4.773 1.00 96.75 239 LEU A O 1
ATOM 1932 N N . PHE A 1 240 ? -5.771 -3.633 6.526 1.00 95.62 240 PHE A N 1
ATOM 1933 C CA . PHE A 1 240 ? -4.632 -3.243 7.356 1.00 95.62 240 PHE A CA 1
ATOM 1934 C C . PHE A 1 240 ? -3.380 -4.008 6.937 1.00 95.62 240 PHE A C 1
ATOM 1936 O O . PHE A 1 240 ? -3.378 -5.230 6.869 1.00 95.62 240 PHE A O 1
ATOM 1943 N N . VAL A 1 241 ? -2.299 -3.291 6.636 1.00 96.19 241 VAL A N 1
ATOM 1944 C CA . VAL A 1 241 ? -1.106 -3.883 6.004 1.00 96.19 241 VAL A CA 1
ATOM 1945 C C . VAL A 1 241 ? 0.166 -3.697 6.820 1.00 96.19 241 VAL A C 1
ATOM 1947 O O . VAL A 1 241 ? 1.155 -4.394 6.586 1.00 96.19 241 VAL A O 1
ATOM 1950 N N . ALA A 1 242 ? 0.172 -2.769 7.775 1.00 93.75 242 ALA A N 1
ATOM 1951 C CA . ALA A 1 242 ? 1.392 -2.383 8.462 1.00 93.75 242 ALA A CA 1
ATOM 1952 C C . ALA A 1 242 ? 1.153 -1.806 9.859 1.00 93.75 242 ALA A C 1
ATOM 1954 O O . ALA A 1 242 ? 0.137 -1.163 10.115 1.00 93.75 242 ALA A O 1
ATOM 1955 N N . ILE A 1 243 ? 2.162 -1.965 10.717 1.00 91.44 243 ILE A N 1
ATOM 1956 C CA . ILE A 1 243 ? 2.294 -1.264 11.995 1.00 91.44 243 ILE A CA 1
ATOM 1957 C C . ILE A 1 243 ? 3.598 -0.470 11.959 1.00 91.44 243 ILE A C 1
ATOM 1959 O O . ILE A 1 243 ? 4.664 -1.002 11.633 1.00 91.44 243 ILE A O 1
ATOM 1963 N N . ASN A 1 244 ? 3.521 0.808 12.307 1.00 88.44 244 ASN A N 1
ATOM 1964 C CA . ASN A 1 244 ? 4.684 1.641 12.541 1.00 88.44 244 ASN A CA 1
ATOM 1965 C C . ASN A 1 244 ? 4.918 1.797 14.043 1.00 88.44 244 ASN A C 1
ATOM 1967 O O . ASN A 1 244 ? 3.974 2.000 14.801 1.00 88.44 244 ASN A O 1
ATOM 1971 N N . MET A 1 245 ? 6.177 1.704 14.463 1.00 85.56 245 MET A N 1
ATOM 1972 C CA . MET A 1 245 ? 6.566 1.928 15.849 1.00 85.56 245 MET A CA 1
ATOM 1973 C C . MET A 1 245 ? 7.790 2.834 15.899 1.00 85.56 245 MET A C 1
ATOM 1975 O O . MET A 1 245 ? 8.854 2.492 15.374 1.00 85.56 245 MET A O 1
ATOM 1979 N N . GLN A 1 246 ? 7.633 3.974 16.560 1.00 79.31 246 GLN A N 1
ATOM 1980 C CA . GLN A 1 246 ? 8.652 5.006 16.682 1.00 79.31 246 GLN A CA 1
ATOM 1981 C C . GLN A 1 246 ? 8.958 5.258 18.159 1.00 79.31 246 GLN A C 1
ATOM 1983 O O . GLN A 1 246 ? 8.039 5.589 18.897 1.00 79.31 246 GLN A O 1
ATOM 1988 N N . ASP A 1 247 ? 10.223 5.137 18.579 1.00 72.06 247 ASP A N 1
ATOM 1989 C CA . ASP A 1 247 ? 10.697 5.545 19.913 1.00 72.06 247 ASP A CA 1
ATOM 1990 C C . ASP A 1 247 ? 11.594 6.782 19.757 1.00 72.06 247 ASP A C 1
ATOM 1992 O O . ASP A 1 247 ? 12.728 6.719 19.271 1.00 72.06 247 ASP A O 1
ATOM 1996 N N . GLY A 1 248 ? 11.060 7.956 20.095 1.00 69.00 248 GLY A N 1
ATOM 1997 C CA . GLY A 1 248 ? 11.756 9.221 19.866 1.00 69.00 248 GLY A CA 1
ATOM 1998 C C . GLY A 1 248 ? 12.116 9.435 18.386 1.00 69.00 248 GLY A C 1
ATOM 1999 O O . GLY A 1 248 ? 11.237 9.595 17.539 1.00 69.00 248 GLY A O 1
ATOM 2000 N N . ASN A 1 249 ? 13.415 9.479 18.072 1.00 59.69 249 ASN A N 1
ATOM 2001 C CA . ASN A 1 249 ? 13.908 9.655 16.697 1.00 59.69 249 ASN A CA 1
ATOM 2002 C C . ASN A 1 249 ? 14.281 8.333 16.003 1.00 59.69 249 ASN A C 1
ATOM 2004 O O . ASN A 1 249 ? 14.595 8.361 14.812 1.00 59.69 249 ASN A O 1
ATOM 2008 N N . ASP A 1 250 ? 14.259 7.205 16.715 1.00 57.94 250 ASP A N 1
ATOM 2009 C CA . ASP A 1 250 ? 14.697 5.914 16.192 1.00 57.94 250 ASP A CA 1
ATOM 2010 C C . ASP A 1 250 ? 13.487 5.025 15.854 1.00 57.94 250 ASP A C 1
ATOM 2012 O O . ASP A 1 250 ? 12.558 4.834 16.642 1.00 57.94 250 ASP A O 1
ATOM 2016 N N . ILE A 1 251 ? 13.488 4.471 14.638 1.00 60.75 251 ILE A N 1
ATOM 2017 C CA . ILE A 1 251 ? 12.493 3.488 14.191 1.00 60.75 251 ILE A CA 1
ATOM 2018 C C . ILE A 1 251 ? 13.007 2.111 14.609 1.00 60.75 251 ILE A C 1
ATOM 2020 O O . ILE A 1 251 ? 13.983 1.605 14.045 1.00 60.75 251 ILE A O 1
ATOM 2024 N N . HIS A 1 252 ? 12.369 1.497 15.603 1.00 59.59 252 HIS A N 1
ATOM 2025 C CA . HIS A 1 252 ? 12.747 0.164 16.062 1.00 59.59 252 HIS A CA 1
ATOM 2026 C C . HIS A 1 252 ? 11.960 -0.917 15.321 1.00 59.59 252 HIS A C 1
ATOM 2028 O O . HIS A 1 252 ? 10.734 -0.871 15.241 1.00 59.59 252 HIS A O 1
ATOM 2034 N N . LYS A 1 253 ? 12.670 -1.951 14.858 1.00 56.84 253 LYS A N 1
ATOM 2035 C CA . LYS A 1 253 ? 12.075 -3.239 14.484 1.00 56.84 253 LYS A CA 1
ATOM 2036 C C . LYS A 1 253 ? 11.874 -4.066 15.751 1.00 56.84 253 LYS A C 1
ATOM 2038 O O . LYS A 1 253 ? 12.726 -4.882 16.091 1.00 56.84 253 LYS A O 1
ATOM 2043 N N . VAL A 1 254 ? 10.804 -3.807 16.492 1.00 58.31 254 VAL A N 1
ATOM 2044 C CA . VAL A 1 254 ? 10.338 -4.755 17.511 1.00 58.31 254 VAL A CA 1
ATOM 2045 C C . VAL A 1 254 ? 9.281 -5.632 16.851 1.00 58.31 254 VAL A C 1
ATOM 2047 O O . VAL A 1 254 ? 8.392 -5.112 16.183 1.00 58.31 254 VAL A O 1
ATOM 2050 N N . GLU A 1 255 ? 9.421 -6.953 16.983 1.00 62.62 255 GLU A N 1
ATOM 2051 C CA . GLU A 1 255 ? 8.508 -7.919 16.356 1.00 62.62 255 GLU A CA 1
ATOM 2052 C C . GLU A 1 255 ? 7.091 -7.798 16.921 1.00 62.62 255 GLU A C 1
ATOM 2054 O O . GLU A 1 255 ? 6.148 -7.754 16.141 1.00 62.62 255 GLU A O 1
ATOM 2059 N N . GLU A 1 256 ? 6.955 -7.641 18.243 1.00 72.94 256 GLU A N 1
ATOM 2060 C CA . GLU A 1 256 ? 5.700 -7.278 18.905 1.00 72.94 256 GLU A CA 1
ATOM 2061 C C . GLU A 1 256 ? 5.954 -6.391 20.140 1.00 72.94 256 GLU A C 1
ATOM 2063 O O . GLU A 1 256 ? 6.826 -6.711 20.960 1.00 72.94 256 GLU A O 1
ATOM 2068 N N . PRO A 1 257 ? 5.218 -5.278 20.310 1.00 75.19 257 PRO A N 1
ATOM 2069 C CA . PRO A 1 257 ? 5.375 -4.407 21.467 1.00 75.19 257 PRO A CA 1
ATOM 2070 C C . PRO A 1 257 ? 4.832 -5.082 22.735 1.00 75.19 257 PRO A C 1
ATOM 2072 O O . PRO A 1 257 ? 3.730 -5.620 22.761 1.00 75.19 257 PRO A O 1
ATOM 2075 N N . ASN A 1 258 ? 5.615 -5.039 23.813 1.00 82.44 258 ASN A N 1
ATOM 2076 C CA . ASN A 1 258 ? 5.169 -5.459 25.142 1.00 82.44 258 ASN A CA 1
ATOM 2077 C C . ASN A 1 258 ? 4.518 -4.283 25.895 1.00 82.44 258 ASN A C 1
ATOM 2079 O O . ASN A 1 258 ? 4.590 -3.137 25.453 1.00 82.44 258 ASN A O 1
ATOM 2083 N N . GLU A 1 259 ? 3.951 -4.549 27.074 1.00 85.69 259 GLU A N 1
ATOM 2084 C CA . GLU A 1 259 ? 3.303 -3.519 27.902 1.00 85.69 259 GLU A CA 1
ATOM 2085 C C . GLU A 1 259 ? 4.188 -2.293 28.144 1.00 85.69 259 GLU A C 1
ATOM 2087 O O . GLU A 1 259 ? 3.727 -1.169 27.967 1.00 85.69 259 GLU A O 1
ATOM 2092 N N . SER A 1 260 ? 5.472 -2.493 28.464 1.00 83.38 260 SER A N 1
ATOM 2093 C CA . SER A 1 260 ? 6.392 -1.380 28.726 1.00 83.38 260 SER A CA 1
ATOM 2094 C C . SER A 1 260 ? 6.618 -0.476 27.515 1.00 83.38 260 SER A C 1
ATOM 2096 O O . SER A 1 260 ? 6.809 0.718 27.700 1.00 83.38 260 SER A O 1
ATOM 2098 N N . ILE A 1 261 ? 6.563 -1.028 26.299 1.00 83.25 261 ILE A N 1
ATOM 2099 C CA . ILE A 1 261 ? 6.702 -0.279 25.045 1.00 83.25 261 ILE A CA 1
ATOM 2100 C C . ILE A 1 261 ? 5.410 0.485 24.739 1.00 83.25 261 ILE A C 1
ATOM 2102 O O . ILE A 1 261 ? 5.465 1.658 24.388 1.00 83.25 261 ILE A O 1
ATOM 2106 N N . VAL A 1 262 ? 4.245 -0.149 24.909 1.00 82.94 262 VAL A N 1
ATOM 2107 C CA . VAL A 1 262 ? 2.942 0.475 24.607 1.00 82.94 262 VAL A CA 1
ATOM 2108 C C . VAL A 1 262 ? 2.669 1.695 25.494 1.00 82.94 262 VAL A C 1
ATOM 2110 O O . VAL A 1 262 ? 2.126 2.694 25.024 1.00 82.94 262 VAL A O 1
ATOM 2113 N N . VAL A 1 263 ? 3.047 1.636 26.774 1.00 85.19 263 VAL A N 1
ATOM 2114 C CA . VAL A 1 263 ? 2.797 2.731 27.731 1.00 85.19 263 VAL A CA 1
ATOM 2115 C C . VAL A 1 263 ? 3.910 3.786 27.766 1.00 85.19 263 VAL A C 1
ATOM 2117 O O . VAL A 1 263 ? 3.774 4.800 28.459 1.00 85.19 263 VAL A O 1
ATOM 2120 N N . ASP A 1 264 ? 5.019 3.571 27.052 1.00 83.81 264 ASP A N 1
ATOM 2121 C CA . ASP A 1 264 ? 6.146 4.500 27.042 1.00 83.81 264 ASP A CA 1
ATOM 2122 C C . ASP A 1 264 ? 5.768 5.834 26.374 1.00 83.81 264 ASP A C 1
ATOM 2124 O O . ASP A 1 264 ? 5.155 5.897 25.310 1.00 83.81 264 ASP A O 1
ATOM 2128 N N . GLN A 1 265 ? 6.146 6.951 27.002 1.00 83.19 265 GLN A N 1
ATOM 2129 C CA . GLN A 1 265 ? 5.732 8.280 26.543 1.00 83.19 265 GLN A CA 1
ATOM 2130 C C . GLN A 1 265 ? 6.446 8.775 25.279 1.00 83.19 265 GLN A C 1
ATOM 2132 O O . GLN A 1 265 ? 6.003 9.758 24.674 1.00 83.19 265 GLN A O 1
ATOM 2137 N N . ARG A 1 266 ? 7.568 8.156 24.918 1.00 83.50 266 ARG A N 1
ATOM 2138 C CA . ARG A 1 266 ? 8.360 8.438 23.717 1.00 83.50 266 ARG A CA 1
ATOM 2139 C C . ARG A 1 266 ? 8.002 7.505 22.573 1.00 83.50 266 ARG A C 1
ATOM 2141 O O . ARG A 1 266 ? 8.363 7.814 21.438 1.00 83.50 266 ARG A O 1
ATOM 2148 N N . THR A 1 267 ? 7.276 6.430 22.872 1.00 82.69 267 THR A N 1
ATOM 2149 C CA . THR A 1 267 ? 6.822 5.468 21.881 1.00 82.69 267 THR A CA 1
ATOM 2150 C C . THR A 1 267 ? 5.480 5.884 21.279 1.00 82.69 267 THR A C 1
ATOM 2152 O O . THR A 1 267 ? 4.538 6.263 21.980 1.00 82.69 267 THR A O 1
ATOM 2155 N N . PHE A 1 268 ? 5.401 5.812 19.954 1.00 84.94 268 PHE A N 1
ATOM 2156 C CA . PHE A 1 268 ? 4.175 5.936 19.176 1.00 84.94 268 PHE A CA 1
ATOM 2157 C C . PHE A 1 268 ? 4.009 4.671 18.341 1.00 84.94 268 PHE A C 1
ATOM 2159 O O . PHE A 1 268 ? 4.936 4.270 17.634 1.00 84.94 268 PHE A O 1
ATOM 2166 N N . ILE A 1 269 ? 2.845 4.033 18.459 1.00 87.94 269 ILE A N 1
ATOM 2167 C CA . ILE A 1 269 ? 2.464 2.865 17.664 1.00 87.94 269 ILE A CA 1
ATOM 2168 C C . ILE A 1 269 ? 1.287 3.288 16.799 1.00 87.94 269 ILE A C 1
ATOM 2170 O O . ILE A 1 269 ? 0.280 3.743 17.337 1.00 87.94 269 ILE A O 1
ATOM 2174 N N . SER A 1 270 ? 1.396 3.098 15.490 1.00 89.44 270 SER A N 1
ATOM 2175 C CA . SER A 1 270 ? 0.350 3.466 14.538 1.00 89.44 270 SER A CA 1
ATOM 2176 C C . SER A 1 270 ? 0.039 2.292 13.620 1.00 89.44 270 SER A C 1
ATOM 2178 O O . SER A 1 270 ? 0.951 1.641 13.103 1.00 89.44 270 SER A O 1
ATOM 2180 N N . TYR A 1 271 ? -1.242 2.021 13.395 1.00 92.19 271 TYR A N 1
ATOM 2181 C CA . TYR A 1 271 ? -1.677 1.078 12.367 1.00 92.19 271 TYR A CA 1
ATOM 2182 C C . TYR A 1 271 ? -1.878 1.816 11.051 1.00 92.19 271 TYR A C 1
ATOM 2184 O O . TYR A 1 271 ? -2.390 2.932 11.033 1.00 92.19 271 TYR A O 1
ATOM 2192 N N . HIS A 1 272 ? -1.509 1.168 9.949 1.00 93.44 272 HIS A N 1
ATOM 2193 C CA . HIS A 1 272 ? -1.708 1.679 8.600 1.00 93.44 272 HIS A CA 1
ATOM 2194 C C . HIS A 1 272 ? -2.478 0.664 7.756 1.00 93.44 272 HIS A C 1
ATOM 2196 O O . HIS A 1 272 ? -2.118 -0.517 7.672 1.00 93.44 272 HIS A O 1
ATOM 2202 N N . GLY A 1 273 ? -3.521 1.149 7.096 1.00 94.62 273 GLY A N 1
ATOM 2203 C CA . GLY A 1 273 ? -4.343 0.384 6.175 1.00 94.62 273 GLY A CA 1
ATOM 2204 C C . GLY A 1 273 ? -4.591 1.132 4.875 1.00 94.62 273 GLY A C 1
ATOM 2205 O O . GLY A 1 273 ? -4.415 2.345 4.779 1.00 94.62 273 GLY A O 1
ATOM 2206 N N . ILE A 1 274 ? -5.005 0.387 3.859 1.00 95.62 274 ILE A N 1
ATOM 2207 C CA . ILE A 1 274 ? -5.492 0.947 2.602 1.00 95.62 274 ILE A CA 1
ATOM 2208 C C . ILE A 1 274 ? -7.011 0.813 2.555 1.00 95.62 274 ILE A C 1
ATOM 2210 O O . ILE A 1 274 ? -7.563 -0.231 2.907 1.00 95.62 274 ILE A O 1
ATOM 2214 N N . ILE A 1 275 ? -7.688 1.872 2.121 1.00 94.50 275 ILE A N 1
ATOM 2215 C CA . ILE A 1 275 ? -9.123 1.816 1.844 1.00 94.50 275 ILE A CA 1
ATOM 2216 C C . ILE A 1 275 ? -9.287 1.068 0.531 1.00 94.50 275 ILE A C 1
ATOM 2218 O O . ILE A 1 275 ? -8.646 1.409 -0.471 1.00 94.50 275 ILE A O 1
ATOM 2222 N N . VAL A 1 276 ? -10.139 0.050 0.538 1.00 96.31 276 VAL A N 1
ATOM 2223 C CA . VAL A 1 276 ? -10.375 -0.798 -0.625 1.00 96.31 276 VAL A CA 1
ATOM 2224 C C . VAL A 1 276 ? -11.839 -0.811 -1.021 1.00 96.31 276 VAL A C 1
ATOM 2226 O O . VAL A 1 276 ? -12.734 -0.794 -0.180 1.00 96.31 276 VAL A O 1
ATOM 2229 N N . GLN A 1 277 ? -12.080 -0.895 -2.324 1.00 94.38 277 GLN A N 1
ATOM 2230 C CA . GLN A 1 277 ? -13.410 -1.055 -2.888 1.00 94.38 277 GLN A CA 1
ATOM 2231 C C . GLN A 1 277 ? -13.494 -2.378 -3.662 1.00 94.38 277 GLN A C 1
ATOM 2233 O O . GLN A 1 277 ? -12.610 -2.660 -4.477 1.00 94.38 277 GLN A O 1
ATOM 2238 N N . PRO A 1 278 ? -14.535 -3.203 -3.447 1.00 93.88 278 PRO A N 1
ATOM 2239 C CA . PRO A 1 278 ? -14.711 -4.432 -4.209 1.00 93.88 278 PRO A CA 1
ATOM 2240 C C . PRO A 1 278 ? -15.046 -4.128 -5.677 1.00 93.88 278 PRO A C 1
ATOM 2242 O O . PRO A 1 278 ? -15.961 -3.361 -5.980 1.00 93.88 278 PRO A O 1
ATOM 2245 N N . MET A 1 279 ? -14.339 -4.785 -6.595 1.00 91.00 279 MET A N 1
ATOM 2246 C CA . MET A 1 279 ? -14.536 -4.710 -8.041 1.00 91.00 279 MET A CA 1
ATOM 2247 C C . MET A 1 279 ? -14.510 -6.122 -8.644 1.00 91.00 279 MET A C 1
ATOM 2249 O O . MET A 1 279 ? -13.470 -6.668 -9.018 1.00 91.00 279 MET A O 1
ATOM 2253 N N . GLY A 1 280 ? -15.689 -6.743 -8.729 1.00 91.75 280 GLY A N 1
ATOM 2254 C CA . GLY A 1 280 ? -15.821 -8.133 -9.168 1.00 91.75 280 GLY A CA 1
ATOM 2255 C C . GLY A 1 280 ? -15.162 -9.094 -8.177 1.00 91.75 280 GLY A C 1
ATOM 2256 O O . GLY A 1 280 ? -15.600 -9.190 -7.036 1.00 91.75 280 GLY A O 1
ATOM 2257 N N . GLN A 1 281 ? -14.125 -9.809 -8.620 1.00 93.00 281 GLN A N 1
ATOM 2258 C CA . GLN A 1 281 ? -13.339 -10.731 -7.783 1.00 93.00 281 GLN A CA 1
ATOM 2259 C C . GLN A 1 281 ? -12.099 -10.080 -7.141 1.00 93.00 281 GLN A C 1
ATOM 2261 O O . GLN A 1 281 ? -11.321 -10.767 -6.483 1.00 93.00 281 GLN A O 1
ATOM 2266 N N . PHE A 1 282 ? -11.883 -8.783 -7.372 1.00 94.25 282 PHE A N 1
ATOM 2267 C CA . PHE A 1 282 ? -10.714 -8.039 -6.906 1.00 94.25 282 PHE A CA 1
ATOM 2268 C C . PHE A 1 282 ? -11.116 -6.904 -5.970 1.00 94.25 282 PHE A C 1
ATOM 2270 O O . PHE A 1 282 ? -12.285 -6.529 -5.886 1.00 94.25 282 PHE A O 1
ATOM 2277 N N . TYR A 1 283 ? -10.115 -6.332 -5.314 1.00 95.88 283 TYR A N 1
ATOM 2278 C CA . TYR A 1 283 ? -10.221 -5.077 -4.590 1.00 95.88 283 TYR A CA 1
ATOM 2279 C C . TYR A 1 283 ? -9.339 -4.030 -5.269 1.00 95.88 283 TYR A C 1
ATOM 2281 O O . TYR A 1 283 ? -8.194 -4.316 -5.621 1.00 95.88 283 TYR A O 1
ATOM 2289 N N . GLU A 1 284 ? -9.869 -2.825 -5.440 1.00 94.50 284 GLU A N 1
ATOM 2290 C CA . GLU A 1 284 ? -9.112 -1.655 -5.886 1.00 94.50 284 GLU A CA 1
ATOM 2291 C C . GLU A 1 284 ? -8.801 -0.772 -4.679 1.00 94.50 284 GLU A C 1
ATOM 2293 O O . GLU A 1 284 ? -9.659 -0.569 -3.817 1.00 94.50 284 GLU A O 1
ATOM 2298 N N . ARG A 1 285 ? -7.579 -0.240 -4.614 1.00 94.62 285 ARG A N 1
ATOM 2299 C CA . ARG A 1 285 ? -7.212 0.763 -3.614 1.00 94.62 285 ARG A CA 1
ATOM 2300 C C . ARG A 1 285 ? -7.867 2.092 -3.990 1.00 94.62 285 ARG A C 1
ATOM 2302 O O . ARG A 1 285 ? -7.813 2.502 -5.148 1.00 94.62 285 ARG A O 1
ATOM 2309 N N . VAL A 1 286 ? -8.445 2.770 -3.005 1.00 92.06 286 VAL A N 1
ATOM 2310 C CA . VAL A 1 286 ? -9.052 4.098 -3.192 1.00 92.06 286 VAL A CA 1
ATOM 2311 C C . VAL A 1 286 ? -8.541 5.152 -2.217 1.00 92.06 286 VAL A C 1
ATOM 2313 O O . VAL A 1 286 ? -8.856 6.331 -2.381 1.00 92.06 286 VAL A O 1
ATOM 2316 N N . GLY A 1 287 ? -7.765 4.756 -1.211 1.00 90.06 287 GLY A N 1
ATOM 2317 C CA . GLY A 1 287 ? -7.285 5.664 -0.183 1.00 90.06 287 GLY A CA 1
ATOM 2318 C C . GLY A 1 287 ? -6.440 4.989 0.886 1.00 90.06 287 GLY A C 1
ATOM 2319 O O . GLY A 1 287 ? -6.064 3.818 0.774 1.00 90.06 287 GLY A O 1
ATOM 2320 N N . LEU A 1 288 ? -6.180 5.737 1.951 1.00 90.31 288 LEU A N 1
ATOM 2321 C CA . LEU A 1 288 ? -5.331 5.361 3.074 1.00 90.31 288 LEU A CA 1
ATOM 2322 C C . LEU A 1 288 ? -6.035 5.658 4.394 1.00 90.31 288 LEU A C 1
ATOM 2324 O O . LEU A 1 288 ? -6.815 6.602 4.499 1.00 90.31 288 LEU A O 1
ATOM 2328 N N . VAL A 1 289 ? -5.734 4.842 5.396 1.00 89.69 289 VAL A N 1
ATOM 2329 C CA . VAL A 1 289 ? -6.174 5.014 6.779 1.00 89.69 289 VAL A CA 1
ATOM 2330 C C . VAL A 1 289 ? -4.974 4.826 7.694 1.00 89.69 289 VAL A C 1
ATOM 2332 O O . VAL A 1 289 ? -4.190 3.889 7.515 1.00 89.69 289 VAL A O 1
ATOM 2335 N N . ASP A 1 290 ? -4.864 5.670 8.709 1.00 90.06 290 ASP A N 1
ATOM 2336 C CA . ASP A 1 290 ? -3.965 5.464 9.832 1.00 90.06 290 ASP A CA 1
ATOM 2337 C C . ASP A 1 290 ? -4.589 5.904 11.157 1.00 90.06 290 ASP A C 1
ATOM 2339 O O . ASP A 1 290 ? -5.489 6.744 11.202 1.00 90.06 290 ASP A O 1
ATOM 2343 N N . PHE A 1 291 ? -4.144 5.288 12.248 1.00 88.94 291 PHE A N 1
ATOM 2344 C CA . PHE A 1 291 ? -4.501 5.718 13.594 1.00 88.94 291 PHE A CA 1
ATOM 2345 C C . PHE A 1 291 ? -3.401 5.364 14.590 1.00 88.94 291 PHE A C 1
ATOM 2347 O O . PHE A 1 291 ? -2.725 4.341 14.446 1.00 88.94 291 PHE A O 1
ATOM 2354 N N . ASP A 1 292 ? -3.276 6.185 15.629 1.00 87.31 292 ASP A N 1
ATOM 2355 C CA . ASP A 1 292 ? -2.365 5.940 16.742 1.00 87.31 292 ASP A CA 1
ATOM 2356 C C . ASP A 1 292 ? -3.044 5.093 17.820 1.00 87.31 292 ASP A C 1
ATOM 2358 O O . ASP A 1 292 ? -4.164 5.369 18.256 1.00 87.31 292 ASP A O 1
ATOM 2362 N N . VAL A 1 293 ? -2.347 4.057 18.276 1.00 86.38 293 VAL A N 1
ATOM 2363 C CA . VAL A 1 293 ? -2.786 3.217 19.389 1.00 86.38 293 VAL A CA 1
ATOM 2364 C C . VAL A 1 293 ? -2.754 4.050 20.680 1.00 86.38 293 VAL A C 1
ATOM 2366 O O . VAL A 1 293 ? -1.742 4.704 20.961 1.00 86.38 293 VAL A O 1
ATOM 2369 N N . PRO A 1 294 ? -3.819 4.018 21.506 1.00 85.25 294 PRO A N 1
ATOM 2370 C CA . PRO A 1 294 ? -3.789 4.617 22.835 1.00 85.25 294 PRO A CA 1
ATOM 2371 C C . PRO A 1 294 ? -2.624 4.080 23.672 1.00 85.25 294 PRO A C 1
ATOM 2373 O O . PRO A 1 294 ? -2.263 2.909 23.580 1.00 85.25 294 PRO A O 1
ATOM 2376 N N . ARG A 1 295 ? -2.066 4.916 24.554 1.00 86.06 295 ARG A N 1
ATOM 2377 C CA . ARG A 1 295 ? -1.001 4.523 25.500 1.00 86.06 295 ARG A CA 1
ATOM 2378 C C . ARG A 1 295 ? -1.556 3.717 26.676 1.00 86.06 295 ARG A C 1
ATOM 2380 O O . ARG A 1 295 ? -1.368 4.076 27.836 1.00 86.06 295 ARG A O 1
ATOM 2387 N N . ASP A 1 296 ? -2.286 2.663 26.351 1.00 86.06 296 ASP A N 1
ATOM 2388 C CA . ASP A 1 296 ? -2.919 1.731 27.265 1.00 86.06 296 ASP A CA 1
ATOM 2389 C C . ASP A 1 296 ? -2.773 0.314 26.700 1.00 86.06 296 ASP A C 1
ATOM 2391 O O . ASP A 1 296 ? -3.126 0.034 25.552 1.00 86.06 296 ASP A O 1
ATOM 2395 N N . TYR A 1 297 ? -2.212 -0.587 27.504 1.00 85.50 297 TYR A N 1
ATOM 2396 C CA . TYR A 1 297 ? -1.906 -1.937 27.042 1.00 85.50 297 TYR A CA 1
ATOM 2397 C C . TYR A 1 297 ? -3.158 -2.798 26.845 1.00 85.50 297 TYR A C 1
ATOM 2399 O O . TYR A 1 297 ? -3.152 -3.671 25.980 1.00 85.50 297 TYR A O 1
ATOM 2407 N N . GLN A 1 298 ? -4.242 -2.544 27.588 1.00 85.06 298 GLN A N 1
ATOM 2408 C CA . GLN A 1 298 ? -5.507 -3.250 27.371 1.00 85.06 298 GLN A CA 1
ATOM 2409 C C . GLN A 1 298 ? -6.147 -2.816 26.053 1.00 85.06 298 GLN A C 1
ATOM 2411 O O . GLN A 1 298 ? -6.502 -3.681 25.258 1.00 85.06 298 GLN A O 1
ATOM 2416 N N . SER A 1 299 ? -6.184 -1.512 25.756 1.00 83.31 299 SER A N 1
ATOM 2417 C CA . SER A 1 299 ? -6.609 -1.014 24.443 1.00 83.31 299 SER A CA 1
ATOM 2418 C C . SER A 1 299 ? -5.782 -1.623 23.311 1.00 83.31 299 SER A C 1
ATOM 2420 O O . SER A 1 299 ? -6.338 -2.011 22.286 1.00 83.31 299 SER A O 1
ATOM 2422 N N . TRP A 1 300 ? -4.459 -1.752 23.479 1.00 86.19 300 TRP A N 1
ATOM 2423 C CA . TRP A 1 300 ? -3.622 -2.408 22.471 1.00 86.19 300 TRP A CA 1
ATOM 2424 C C . TRP A 1 300 ? -3.964 -3.893 22.293 1.00 86.19 300 TRP A C 1
ATOM 2426 O O . TRP A 1 300 ? -4.039 -4.346 21.154 1.00 86.19 300 TRP A O 1
ATOM 2436 N N . LEU A 1 301 ? -4.204 -4.645 23.375 1.00 86.25 301 LEU A N 1
ATOM 2437 C CA . LEU A 1 301 ? -4.622 -6.051 23.291 1.00 86.25 301 LEU A CA 1
ATOM 2438 C C . LEU A 1 301 ? -5.970 -6.205 22.578 1.00 86.25 301 LEU A C 1
ATOM 2440 O O . LEU A 1 301 ? -6.122 -7.108 21.760 1.00 86.25 301 LEU A O 1
ATOM 2444 N N . GLU A 1 302 ? -6.926 -5.316 22.850 1.00 85.56 302 GLU A N 1
ATOM 2445 C CA . GLU A 1 302 ? -8.227 -5.297 22.175 1.00 85.56 302 GLU A CA 1
ATOM 2446 C C . GLU A 1 302 ? -8.081 -4.983 20.680 1.00 85.56 302 GLU A C 1
ATOM 2448 O O . GLU A 1 302 ? -8.671 -5.672 19.849 1.00 85.56 302 GLU A O 1
ATOM 2453 N N . ILE A 1 303 ? -7.242 -4.003 20.319 1.00 85.88 303 ILE A N 1
ATOM 2454 C CA . ILE A 1 303 ? -6.916 -3.695 18.918 1.00 85.88 303 ILE A CA 1
ATOM 2455 C C . ILE A 1 303 ? -6.220 -4.883 18.251 1.00 85.88 303 ILE A C 1
ATOM 2457 O O . ILE A 1 303 ? -6.562 -5.228 17.126 1.00 85.88 303 ILE A O 1
ATOM 2461 N N . LYS A 1 304 ? -5.259 -5.524 18.926 1.00 85.12 304 LYS A N 1
ATOM 2462 C CA . LYS A 1 304 ? -4.567 -6.705 18.399 1.00 85.12 304 LYS A CA 1
ATOM 2463 C C . LYS A 1 304 ? -5.564 -7.827 18.119 1.00 85.12 304 LYS A C 1
ATOM 2465 O O . LYS A 1 304 ? -5.563 -8.365 17.023 1.00 85.12 304 LYS A O 1
ATOM 2470 N N . GLN A 1 305 ? -6.451 -8.119 19.068 1.00 85.50 305 GLN A N 1
ATOM 2471 C CA . GLN A 1 305 ? -7.493 -9.130 18.901 1.00 85.50 305 GLN A CA 1
ATOM 2472 C C . GLN A 1 305 ? -8.470 -8.781 17.771 1.00 85.50 305 GLN A C 1
ATOM 2474 O O . GLN A 1 305 ? -8.975 -9.671 17.102 1.00 85.50 305 GLN A O 1
ATOM 2479 N N . TRP A 1 306 ? -8.753 -7.497 17.556 1.00 82.88 306 TRP A N 1
ATOM 2480 C CA . TRP A 1 306 ? -9.583 -7.040 16.441 1.00 82.88 306 TRP A CA 1
ATOM 2481 C C . TRP A 1 306 ? -8.914 -7.237 15.069 1.00 82.88 306 TRP A C 1
ATOM 2483 O O . TRP A 1 306 ? -9.612 -7.322 14.061 1.00 82.88 306 TRP A O 1
ATOM 2493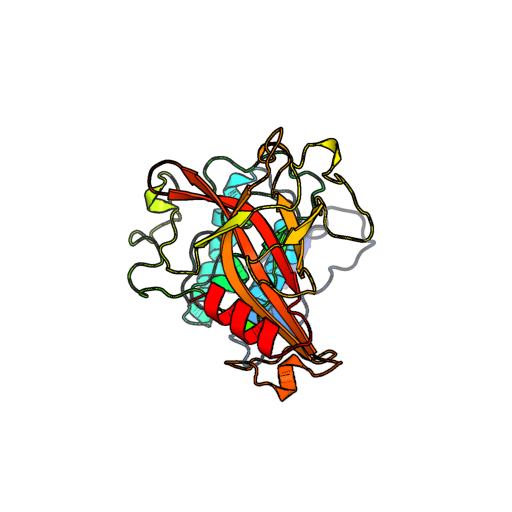 N N . MET A 1 307 ? -7.581 -7.324 15.033 1.00 85.31 307 MET A N 1
ATOM 2494 C CA . MET A 1 307 ? -6.782 -7.544 13.824 1.00 85.31 307 MET A CA 1
ATOM 2495 C C . MET A 1 307 ? -6.495 -9.028 13.529 1.00 85.31 307 MET A C 1
ATOM 2497 O O . MET A 1 307 ? -5.969 -9.318 12.458 1.00 85.31 307 MET A O 1
ATOM 2501 N N . GLU A 1 308 ? -6.802 -9.954 14.443 1.00 80.94 308 GLU A N 1
ATOM 2502 C CA . GLU A 1 308 ? -6.627 -11.414 14.285 1.00 80.94 308 GLU A CA 1
ATOM 2503 C C . GLU A 1 308 ? -7.911 -12.105 13.793 1.00 80.94 308 GLU A C 1
ATOM 2505 O O . GLU A 1 308 ? -7.793 -13.012 12.936 1.00 80.94 308 GLU A O 1
#

Foldseek 3Di:
DAWDWDWDDDPFWTWIDTPVDIDIDGDDDPPDDPPPDPVQLVCCLVAVDPPDDLLNSLQVVLQVLLQDDDPDLVCSQVVCVVSVVSSCVRPVWDDAQADTPVQRLQSQQKAAQVPPQAFFDPLRAQSHPSRGGRGIGTDRFLEWQKADDPCQQADPPPDRQDSPDPNNNDGDIDFQKDKWFFPDKDAPVQFAQDDPVDGHGWHWTFTPLVPPDDDGWIKTKGWRHPVLDDRIDRIFIKGWTGKWKFQAPDGDNDHDDDLCQLLDPRIWIKIKTFTWDDDPPDIGTTIIMMTTQPSGVVSVVSVVVSGD

Sequence (308 aa):
MLSLRAIHWSRHTFTWHCHSSMTNFTHGRPSEEPKEIDPVYRLGLTVAHPKLSINNLWTYVLGSYAKMVVTYEADRLVAVQGLVDRLVGLYGDEYFAGVFRSHLASGLVWDNSYYNAEKALDGVPTWSWASNCPGVWFQNPSHSLINYDEETVFPKDRGPLNLDTPEKRALRFEAPLINVQLEKTFTSEDIVPYCPDWRPLKSDSFLDLGIKTEPRVLMHFSYDAANLVPDSFSEVTVLFVAINMQDGNDIHKVEEPNESIVVDQRTFISYHGIIVQPMGQFYERVGLVDFDVPRDYQSWLEIKQWME

Secondary structure (DSSP, 8-state):
-PPPPEEEE-SSEEEEEETTEEEEEE-S-S-S---PPPHHHHHHHHS--TT--HHHHHHHHHHHHTTS--S-GGGHHHHHHHHHHHHHHHHT--EETTEEGGGHHHHH-EEE--TT-SSPPTTS-TTSGGGS-S-EEE---SEE--B--TTTSS-S--SS---SSHHHH----B--EEEEEEEEEEEGGGS-S--SSS-TT-EEEEE--S-SSSPPEEEEEEESSGGGS-SEEEEEEEEEEEEEEEETTEE---SS--HHHHT-TTEEEEEEEEEEEEETTEEEEEEEEEEEPPS-HHHHHHHHHHH-

Radius of gyration: 21.32 Å; chains: 1; bounding box: 60×47×54 Å